Protein AF-A0A0F8WXW0-F1 (afdb_monomer_lite)

Sequence (341 aa):
DRVPFSPRMDFWYAARRSAGDMPLEFAGLSLREIEQKLDLATPGRGGRIFRTVVDGITTTERTEGERRILEQHTPAGVLTTVTRQTTDQRTFGMAELVKKYPLTPQGISAEEIAKKWGIERPEADEFALGSYEKAKRARDEGRFDREILPVDVQLEGLPATIKTDEGIRDTSLEKLASLQPSFRPDGVHHAGNSSQITDGAAAVLLMAKEKAEELGVKARARIIGQAVVGSDPVLMLTGPITATPKVLAKAGLKLSDIDLIEINEAFASVPLAWKREVKPDMSKVNVNGGAIALGHPLGATGARLMTTLLHELERTGGRYGMQLMCCGGGLGTATIIERLD

pLDDT: mean 76.87, std 23.92, range [22.86, 98.88]

Radius of gyration: 20.52 Å; chains: 1; bounding box: 49×48×49 Å

Organism: NCBI:txid412755

Foldseek 3Di:
DDDCLPCDLVCVVVVCVVVVNPPPVCPPHDSVSVCVVLLLDDPADDEDEDDPPDPDWDWDWDDDPQWIWIWTQDPQGIDIDIDRNPDPPVPDDVVVVVVVDVQDNPLQLLQVLCVVQVPAQLNLLVLLVQLLVLQVVCVVVCLCVVFFDWDWDQDPNHIDIDGGQPLRDDDDSVRSVPFQADPDRRGSDDLSSAFDRDYDAFDDDDGDPVSCVVVVHDDFKDWQFKDKDFADLSNQLQQQLVRVVRRCVSSVHDLVLAQAEEEARRGSSSVVSSCVRRVHDCCRYSSNHHRSRRGPPPSHRVRVSVSSQSSVCVVVVRFKYKYKGGHHRGMIMIIIMGTDD

InterPro domains:
  IPR002155 Thiolase [TIGR01930] (86-338)
  IPR002155 Thiolase [cd00751] (101-339)
  IPR016039 Thiolase-like [G3DSA:3.40.47.10] (102-334)
  IPR016039 Thiolase-like [G3DSA:3.40.47.10] (143-223)
  IPR016039 Thiolase-like [SSF53901] (101-217)
  IPR016039 Thiolase-like [SSF53901] (219-339)
  IPR020613 Thiolase, conserved site [PS00737] (286-302)
  IPR020616 Thiolase, N-terminal [PF00108] (97-209)
  IPR020617 Thiolase, C-terminal [PF02803] (218-339)

Structure (mmCIF, N/CA/C/O backbone):
data_AF-A0A0F8WXW0-F1
#
_entry.id   AF-A0A0F8WXW0-F1
#
loop_
_atom_site.group_PDB
_atom_site.id
_atom_site.type_symbol
_atom_site.label_atom_id
_atom_site.label_alt_id
_atom_site.label_comp_id
_atom_site.label_asym_id
_atom_site.label_entity_id
_atom_site.label_seq_id
_atom_site.pdbx_PDB_ins_code
_atom_site.Cartn_x
_atom_site.Cartn_y
_atom_site.Cartn_z
_atom_site.occupancy
_atom_site.B_iso_or_equiv
_atom_site.auth_seq_id
_atom_site.auth_comp_id
_atom_site.auth_asym_id
_atom_site.auth_atom_id
_atom_site.pdbx_PDB_model_num
ATOM 1 N N . ASP A 1 1 ? -2.161 12.251 17.415 1.00 22.86 1 ASP A N 1
ATOM 2 C CA . ASP A 1 1 ? -0.948 13.069 17.641 1.00 22.86 1 ASP A CA 1
ATOM 3 C C . ASP A 1 1 ? 0.245 12.911 16.711 1.00 22.86 1 ASP A C 1
ATOM 5 O O . ASP A 1 1 ? 1.153 13.704 16.890 1.00 22.86 1 ASP A O 1
ATOM 9 N N . ARG A 1 2 ? 0.300 12.047 15.681 1.00 27.31 2 ARG A N 1
ATOM 10 C CA . ARG A 1 2 ? 1.316 12.198 14.606 1.00 27.31 2 ARG A CA 1
ATOM 11 C C . ARG A 1 2 ? 0.838 11.608 13.283 1.00 27.31 2 ARG A C 1
ATOM 13 O O . ARG A 1 2 ? 1.117 10.458 13.016 1.00 27.31 2 ARG A O 1
ATOM 20 N N . VAL A 1 3 ? 0.161 12.357 12.421 1.00 26.19 3 VAL A N 1
ATOM 21 C CA . VAL A 1 3 ? -0.205 11.848 11.083 1.00 26.19 3 VAL A CA 1
ATOM 22 C C . VAL A 1 3 ? 0.906 12.205 10.089 1.00 26.19 3 VAL A C 1
ATOM 24 O O . VAL A 1 3 ? 1.033 13.384 9.767 1.00 26.19 3 VAL A O 1
ATOM 27 N N . PRO A 1 4 ? 1.726 11.268 9.568 1.00 31.64 4 PRO A N 1
ATOM 28 C CA . PRO A 1 4 ? 2.506 11.529 8.375 1.00 31.64 4 PRO A CA 1
ATOM 29 C C . PRO A 1 4 ? 1.678 11.051 7.186 1.00 31.64 4 PRO A C 1
ATOM 31 O O . PRO A 1 4 ? 1.781 9.908 6.749 1.00 31.64 4 PRO A O 1
ATOM 34 N N . PHE A 1 5 ? 0.835 11.940 6.682 1.00 32.03 5 PHE A N 1
ATOM 35 C CA . PHE A 1 5 ? 0.306 11.805 5.339 1.00 32.03 5 PHE A CA 1
ATOM 36 C C . PHE A 1 5 ? 1.359 12.418 4.414 1.00 32.03 5 PHE A C 1
ATOM 38 O O . PHE A 1 5 ? 1.570 13.621 4.482 1.00 32.03 5 PHE A O 1
ATOM 45 N N . SER A 1 6 ? 2.140 11.567 3.738 1.00 38.41 6 SER A N 1
ATOM 46 C CA . SER A 1 6 ? 3.284 11.886 2.856 1.00 38.41 6 SER A CA 1
ATOM 47 C C . SER A 1 6 ? 3.709 13.371 2.779 1.00 38.41 6 SER A C 1
ATOM 49 O O . SER A 1 6 ? 3.233 14.060 1.882 1.00 38.41 6 SER A O 1
ATOM 51 N N . PRO A 1 7 ? 4.611 13.880 3.654 1.00 42.66 7 PRO A N 1
ATOM 52 C CA . PRO A 1 7 ? 4.854 15.323 3.651 1.00 42.66 7 PRO A CA 1
ATOM 53 C C . PRO A 1 7 ? 6.327 15.761 3.587 1.00 42.66 7 PRO A C 1
ATOM 55 O O . PRO A 1 7 ? 6.629 16.909 3.889 1.00 42.66 7 PRO A O 1
ATOM 58 N N . ARG A 1 8 ? 7.304 14.901 3.266 1.00 45.50 8 ARG A N 1
ATOM 59 C CA . ARG A 1 8 ? 8.718 15.303 3.456 1.00 45.50 8 ARG A CA 1
ATOM 60 C C . ARG A 1 8 ? 9.217 16.347 2.452 1.00 45.50 8 ARG A C 1
ATOM 62 O O . ARG A 1 8 ? 9.908 17.271 2.876 1.00 45.50 8 ARG A O 1
ATOM 69 N N . MET A 1 9 ? 8.854 16.233 1.175 1.00 46.03 9 MET A N 1
ATOM 70 C CA . MET A 1 9 ? 9.209 17.241 0.169 1.00 46.03 9 MET A CA 1
ATOM 71 C C . MET A 1 9 ? 8.397 18.526 0.349 1.00 46.03 9 MET A C 1
ATOM 73 O O . MET A 1 9 ? 8.978 19.607 0.317 1.00 46.03 9 MET A O 1
ATOM 77 N N . ASP A 1 10 ? 7.106 18.411 0.672 1.00 43.72 10 ASP A N 1
ATOM 78 C CA . ASP A 1 10 ? 6.256 19.550 1.035 1.00 43.72 10 ASP A CA 1
ATOM 79 C C . ASP A 1 10 ? 6.795 20.323 2.239 1.00 43.72 10 ASP A C 1
ATOM 81 O O . ASP A 1 10 ? 6.891 21.547 2.188 1.00 43.72 10 ASP A O 1
ATOM 85 N N . PHE A 1 11 ? 7.212 19.636 3.309 1.00 42.94 11 PHE A N 1
ATOM 86 C CA . PHE A 1 11 ? 7.787 20.297 4.482 1.00 42.94 11 PHE A CA 1
ATOM 87 C C . PHE A 1 11 ? 9.139 20.939 4.184 1.00 42.94 11 PHE A C 1
ATOM 89 O O . PHE A 1 11 ? 9.386 22.047 4.656 1.00 42.94 11 PHE A O 1
ATOM 96 N N . TRP A 1 12 ? 10.008 20.289 3.403 1.00 56.91 12 TRP A N 1
ATOM 97 C CA . TRP A 1 12 ? 11.277 20.890 2.987 1.00 56.91 12 TRP A CA 1
ATOM 98 C C . TRP A 1 12 ? 11.046 22.133 2.115 1.00 56.91 12 TRP A C 1
ATOM 100 O O . TRP A 1 12 ? 11.620 23.187 2.388 1.00 56.91 12 TRP A O 1
ATOM 110 N N . TYR A 1 13 ? 10.161 22.039 1.121 1.00 47.75 13 TYR A N 1
ATOM 111 C CA . TYR A 1 13 ? 9.833 23.136 0.214 1.00 47.75 13 TYR A CA 1
ATOM 112 C C . TYR A 1 13 ? 9.176 24.310 0.947 1.00 47.75 13 TYR A C 1
ATOM 114 O O . TYR A 1 13 ? 9.619 25.452 0.815 1.00 47.75 13 TYR A O 1
ATOM 122 N N . ALA A 1 14 ? 8.162 24.035 1.772 1.00 46.00 14 ALA A N 1
ATOM 123 C CA . ALA A 1 14 ? 7.472 25.051 2.559 1.00 46.00 14 ALA A CA 1
ATOM 124 C C . ALA A 1 14 ? 8.418 25.736 3.557 1.00 46.00 14 ALA A C 1
ATOM 126 O O . ALA A 1 14 ? 8.384 26.960 3.682 1.00 46.00 14 ALA A O 1
ATOM 127 N N . ALA A 1 15 ? 9.301 24.977 4.218 1.00 45.84 15 ALA A N 1
ATOM 128 C CA . ALA A 1 15 ? 10.274 25.533 5.154 1.00 45.84 15 ALA A CA 1
ATOM 129 C C . ALA A 1 15 ? 11.258 26.490 4.463 1.00 45.84 15 ALA A C 1
ATOM 131 O O . ALA A 1 15 ? 11.463 27.600 4.947 1.00 45.84 15 ALA A O 1
ATOM 132 N N . ARG A 1 16 ? 11.824 26.101 3.314 1.00 53.84 16 ARG A N 1
ATOM 133 C CA . ARG A 1 16 ? 12.817 26.919 2.596 1.00 53.84 16 ARG A CA 1
ATOM 134 C C . ARG A 1 16 ? 12.215 28.151 1.929 1.00 53.84 16 ARG A C 1
ATOM 136 O O . ARG A 1 16 ? 12.782 29.240 1.976 1.00 53.84 16 ARG A O 1
ATOM 143 N N . ARG A 1 17 ? 11.018 28.013 1.353 1.00 55.56 17 ARG A N 1
ATOM 144 C CA . ARG A 1 17 ? 10.288 29.153 0.788 1.00 55.56 17 ARG A CA 1
ATOM 145 C C . ARG A 1 17 ? 9.906 30.163 1.872 1.00 55.56 17 ARG A C 1
ATOM 147 O O . ARG A 1 17 ? 10.037 31.360 1.645 1.00 55.56 17 ARG A O 1
ATOM 154 N N . SER A 1 18 ? 9.481 29.690 3.046 1.00 49.59 18 SER A N 1
ATOM 155 C CA . SER A 1 18 ? 9.162 30.557 4.187 1.00 49.59 18 SER A CA 1
ATOM 156 C C . SER A 1 18 ? 10.396 31.239 4.783 1.00 49.59 18 SER A C 1
ATOM 158 O O . SER A 1 18 ? 10.272 32.345 5.298 1.00 49.59 18 SER A O 1
ATOM 160 N N . ALA A 1 19 ? 11.563 30.594 4.739 1.00 52.22 19 ALA A N 1
ATOM 161 C CA . ALA A 1 19 ? 12.817 31.150 5.243 1.00 52.22 19 ALA A CA 1
ATOM 162 C C . ALA A 1 19 ? 13.543 32.052 4.224 1.00 52.22 19 ALA A C 1
ATOM 164 O O . ALA A 1 19 ? 14.526 32.698 4.579 1.00 52.22 19 ALA A O 1
ATOM 165 N N . GLY A 1 20 ? 13.070 32.114 2.973 1.00 62.47 20 GLY A N 1
ATOM 166 C CA . GLY A 1 20 ? 13.700 32.898 1.907 1.00 62.47 20 GLY A CA 1
ATOM 167 C C . GLY A 1 20 ? 15.067 32.363 1.467 1.00 62.47 20 GLY A C 1
ATOM 168 O O . GLY A 1 20 ? 15.812 33.075 0.802 1.00 62.47 20 GLY A O 1
ATOM 169 N N . ASP A 1 21 ? 15.404 31.122 1.824 1.00 62.12 21 ASP A N 1
ATOM 170 C CA . ASP A 1 21 ? 16.728 30.514 1.649 1.00 62.12 21 ASP A CA 1
ATOM 171 C C . ASP A 1 21 ? 16.706 29.343 0.652 1.00 62.12 21 ASP A C 1
ATOM 173 O O . ASP A 1 21 ? 17.473 28.379 0.757 1.00 62.12 21 ASP A O 1
ATOM 177 N N . MET A 1 22 ? 15.806 29.414 -0.332 1.00 63.97 22 MET A N 1
ATOM 178 C CA . MET A 1 22 ? 15.721 28.411 -1.388 1.00 63.97 22 MET A CA 1
ATOM 179 C C . MET A 1 22 ? 17.062 28.330 -2.142 1.00 63.97 22 MET A C 1
ATOM 181 O O . MET A 1 22 ? 17.543 29.372 -2.596 1.00 63.97 22 MET A O 1
ATOM 185 N N . PRO A 1 23 ? 17.675 27.137 -2.316 1.00 65.25 23 PRO A N 1
ATOM 186 C CA . PRO A 1 23 ? 18.877 27.003 -3.128 1.00 65.25 23 PRO A CA 1
ATOM 187 C C . PRO A 1 23 ? 18.659 27.621 -4.507 1.00 65.25 23 PRO A C 1
ATOM 189 O O . PRO A 1 23 ? 17.598 27.437 -5.101 1.00 65.25 23 PRO A O 1
ATOM 192 N N . LEU A 1 24 ? 19.664 28.334 -5.015 1.00 67.81 24 LEU A N 1
ATOM 193 C CA . LEU A 1 24 ? 19.597 29.072 -6.284 1.00 67.81 24 LEU A CA 1
ATOM 194 C C . LEU A 1 24 ? 19.093 28.213 -7.451 1.00 67.81 24 LEU A C 1
ATOM 196 O O . LEU A 1 24 ? 18.321 28.681 -8.278 1.00 67.81 24 LEU A O 1
ATOM 200 N N . GLU A 1 25 ? 19.472 26.937 -7.479 1.00 56.56 25 GLU A N 1
ATOM 201 C CA . GLU A 1 25 ? 19.034 25.968 -8.487 1.00 56.56 25 GLU A CA 1
ATOM 202 C C . GLU A 1 25 ? 17.530 25.628 -8.437 1.00 56.56 25 GLU A C 1
ATOM 204 O O . GLU A 1 25 ? 16.993 25.117 -9.421 1.00 56.56 25 GLU A O 1
ATOM 209 N N . PHE A 1 26 ? 16.845 25.933 -7.333 1.00 61.12 26 PHE A N 1
ATOM 210 C CA . PHE A 1 26 ? 15.409 25.723 -7.114 1.00 61.12 26 PHE A CA 1
ATOM 211 C C . PHE A 1 26 ? 14.634 27.025 -6.869 1.00 61.12 26 PHE A C 1
ATOM 213 O O . PHE A 1 26 ? 13.419 26.996 -6.662 1.00 61.12 26 PHE A O 1
ATOM 220 N N . ALA A 1 27 ? 15.312 28.173 -6.875 1.00 67.62 27 ALA A N 1
ATOM 221 C CA . ALA A 1 27 ? 14.689 29.468 -6.657 1.00 67.62 27 ALA A CA 1
ATOM 222 C C . ALA A 1 27 ? 13.664 29.765 -7.766 1.00 67.62 27 ALA A C 1
ATOM 224 O O . ALA A 1 27 ? 13.957 29.641 -8.952 1.00 67.62 27 ALA A O 1
ATOM 225 N N . GLY A 1 28 ? 12.443 30.136 -7.372 1.00 62.50 28 GLY A N 1
ATOM 226 C CA . GLY A 1 28 ? 11.338 30.405 -8.300 1.00 62.50 28 GLY A CA 1
ATOM 227 C C . GLY A 1 28 ? 10.602 29.164 -8.818 1.00 62.50 28 GLY A C 1
ATOM 228 O O . GLY A 1 28 ? 9.558 29.322 -9.442 1.00 62.50 28 GLY A O 1
ATOM 229 N N . LEU A 1 29 ? 11.083 27.953 -8.516 1.00 56.62 29 LEU A N 1
ATOM 230 C CA . LEU A 1 29 ? 10.407 26.710 -8.881 1.00 56.62 29 LEU A CA 1
ATOM 231 C C . LEU A 1 29 ? 9.326 26.347 -7.846 1.00 56.62 29 LEU A C 1
ATOM 233 O O . LEU A 1 29 ? 9.484 26.518 -6.632 1.00 56.62 29 LEU A O 1
ATOM 237 N N . SER A 1 30 ? 8.201 25.828 -8.318 1.00 57.06 30 SER A N 1
ATOM 238 C CA . SER A 1 30 ? 7.222 25.096 -7.517 1.00 57.06 30 SER A CA 1
ATOM 239 C C . SER A 1 30 ? 7.822 23.781 -7.016 1.00 57.06 30 SER A C 1
ATOM 241 O O . SER A 1 30 ? 8.739 23.238 -7.631 1.00 57.06 30 SER A O 1
ATOM 243 N N . LEU A 1 31 ? 7.280 23.222 -5.927 1.00 48.81 31 LEU A N 1
ATOM 244 C CA . LEU A 1 31 ? 7.720 21.912 -5.433 1.00 48.81 31 LEU A CA 1
ATOM 245 C C . LEU A 1 31 ? 7.718 20.856 -6.545 1.00 48.81 31 LEU A C 1
ATOM 247 O O . LEU A 1 31 ? 8.639 20.061 -6.668 1.00 48.81 31 LEU A O 1
ATOM 251 N N . ARG A 1 32 ? 6.705 20.916 -7.401 1.00 49.91 32 ARG A N 1
ATOM 252 C CA . ARG A 1 32 ? 6.542 20.012 -8.527 1.00 49.91 32 ARG A CA 1
ATOM 253 C C . ARG A 1 32 ? 7.627 20.172 -9.590 1.00 49.91 32 ARG A C 1
ATOM 255 O O . ARG A 1 32 ? 8.105 19.181 -10.125 1.00 49.91 32 ARG A O 1
ATOM 262 N N . GLU A 1 33 ? 8.016 21.403 -9.900 1.00 49.12 33 GLU A N 1
ATOM 263 C CA . GLU A 1 33 ? 9.137 21.663 -10.809 1.00 49.12 33 GLU A CA 1
ATOM 264 C C . GLU A 1 33 ? 10.458 21.176 -10.206 1.00 49.12 33 GLU A C 1
ATOM 266 O O . GLU A 1 33 ? 11.319 20.702 -10.939 1.00 49.12 33 GLU A O 1
ATOM 271 N N . ILE A 1 34 ? 10.601 21.213 -8.877 1.00 55.53 34 ILE A N 1
ATOM 272 C CA . ILE A 1 34 ? 11.755 20.639 -8.175 1.00 55.53 34 ILE A CA 1
ATOM 273 C C . ILE A 1 34 ? 11.739 19.107 -8.264 1.00 55.53 34 ILE A C 1
ATOM 275 O O . ILE A 1 34 ? 12.753 18.512 -8.612 1.00 55.53 34 ILE A O 1
ATOM 279 N N . GLU A 1 35 ? 10.602 18.459 -8.012 1.00 50.34 35 GLU A N 1
ATOM 280 C CA . GLU A 1 35 ? 10.458 16.999 -8.117 1.00 50.34 35 GLU A CA 1
ATOM 281 C C . GLU A 1 35 ? 10.695 16.488 -9.547 1.00 50.34 35 GLU A C 1
ATOM 283 O O . GLU A 1 35 ? 11.335 15.453 -9.727 1.00 50.34 35 GLU A O 1
ATOM 288 N N . GLN A 1 36 ? 10.233 17.229 -10.561 1.00 52.28 36 GLN A N 1
ATOM 289 C CA . GLN A 1 36 ? 10.494 16.939 -11.975 1.00 52.28 36 GLN A CA 1
ATOM 290 C C . GLN A 1 36 ? 11.963 17.162 -12.343 1.00 52.28 36 GLN A C 1
ATOM 292 O O . GLN A 1 36 ? 12.559 16.341 -13.030 1.00 52.28 36 GLN A O 1
ATOM 297 N N . LYS A 1 37 ? 12.568 18.254 -11.863 1.00 56.06 37 LYS A N 1
ATOM 298 C CA . LYS A 1 37 ? 13.982 18.570 -12.106 1.00 56.06 37 LYS A CA 1
ATOM 299 C C . LYS A 1 37 ? 14.933 17.556 -11.466 1.00 56.06 37 LYS A C 1
ATOM 301 O O . LYS A 1 37 ? 16.034 17.363 -11.968 1.00 56.06 37 LYS A O 1
ATOM 306 N N . LEU A 1 38 ? 14.515 16.931 -10.368 1.00 51.72 38 LEU A N 1
ATOM 307 C CA . LEU A 1 38 ? 15.274 15.902 -9.657 1.00 51.72 38 LEU A CA 1
ATOM 308 C C . LEU A 1 38 ? 14.972 14.473 -10.135 1.00 51.72 38 LEU A C 1
ATOM 310 O O . LEU A 1 38 ? 15.506 13.535 -9.550 1.00 51.72 38 LEU A O 1
ATOM 314 N N . ASP A 1 39 ? 14.114 14.303 -11.147 1.00 46.94 39 ASP A N 1
ATOM 315 C CA . ASP A 1 39 ? 13.646 12.998 -11.644 1.00 46.94 39 ASP A CA 1
ATOM 316 C C . ASP A 1 39 ? 13.076 12.088 -10.529 1.00 46.94 39 ASP A C 1
ATOM 318 O O . ASP A 1 39 ? 13.126 10.858 -10.568 1.00 46.94 39 ASP A O 1
ATOM 322 N N . LEU A 1 40 ? 12.542 12.722 -9.478 1.00 44.38 40 LEU A N 1
ATOM 323 C CA . LEU A 1 40 ? 11.900 12.063 -8.337 1.00 44.38 40 LEU A CA 1
ATOM 324 C C . LEU A 1 40 ? 10.402 11.852 -8.583 1.00 44.38 40 LEU A C 1
ATOM 326 O O . LEU A 1 40 ? 9.786 10.984 -7.954 1.00 44.38 40 LEU A O 1
ATOM 330 N N . ALA A 1 41 ? 9.825 12.642 -9.492 1.00 38.22 41 ALA A N 1
ATOM 331 C CA . ALA A 1 41 ? 8.440 12.532 -9.917 1.00 38.22 41 ALA A CA 1
ATOM 332 C C . ALA A 1 41 ? 8.316 11.563 -11.099 1.00 38.22 41 ALA A C 1
ATOM 334 O O . ALA A 1 41 ? 8.903 11.785 -12.156 1.00 38.22 41 ALA A O 1
ATOM 335 N N . THR A 1 42 ? 7.470 10.542 -10.972 1.00 32.59 42 THR A N 1
ATOM 336 C CA . THR A 1 42 ? 6.931 9.840 -12.143 1.00 32.59 42 THR A CA 1
ATOM 337 C C . THR A 1 42 ? 6.176 10.861 -13.016 1.00 32.59 42 THR A C 1
ATOM 339 O O . THR A 1 42 ? 5.471 11.709 -12.456 1.00 32.59 42 THR A O 1
ATOM 342 N N . PRO A 1 43 ? 6.276 10.841 -14.360 1.00 27.20 43 PRO A N 1
ATOM 343 C CA . PRO A 1 43 ? 5.540 11.780 -15.210 1.00 27.20 43 PRO A CA 1
ATOM 344 C C . PRO A 1 43 ? 4.014 11.576 -15.091 1.00 27.20 43 PRO A C 1
ATOM 346 O O . PRO A 1 43 ? 3.431 10.762 -15.792 1.00 27.20 43 PRO A O 1
ATOM 349 N N . GLY A 1 44 ? 3.351 12.305 -14.187 1.00 28.41 44 GLY A N 1
ATOM 350 C CA . GLY A 1 44 ? 1.898 12.237 -13.974 1.00 28.41 44 GLY A CA 1
ATOM 351 C C . GLY A 1 44 ? 1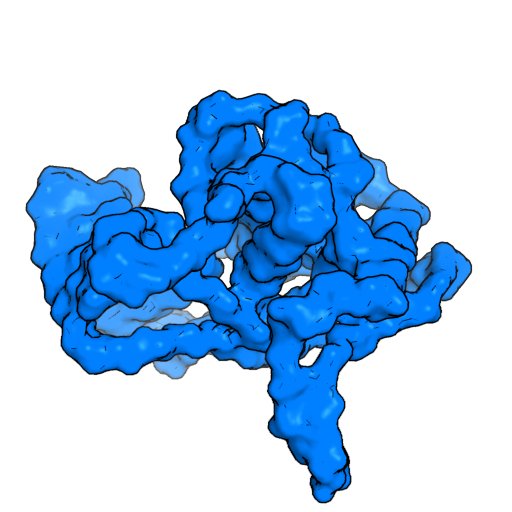.450 13.108 -12.796 1.00 28.41 44 GLY A C 1
ATOM 352 O O . GLY A 1 44 ? 2.058 13.081 -11.733 1.00 28.41 44 GLY A O 1
ATOM 353 N N . ARG A 1 45 ? 0.445 13.964 -13.006 1.00 37.56 45 ARG A N 1
ATOM 354 C CA . ARG A 1 45 ? -0.024 15.013 -12.076 1.00 37.56 45 ARG A CA 1
ATOM 355 C C . ARG A 1 45 ? -0.999 14.460 -11.022 1.00 37.56 45 ARG A C 1
ATOM 357 O O . ARG A 1 45 ? -1.612 13.439 -11.250 1.00 37.56 45 ARG A O 1
ATOM 364 N N . GLY A 1 46 ? -1.252 15.234 -9.955 1.00 31.38 46 GLY A N 1
ATOM 365 C CA . GLY A 1 46 ? -2.648 15.613 -9.670 1.00 31.38 46 GLY A CA 1
ATOM 366 C C . GLY A 1 46 ? -3.303 15.262 -8.331 1.00 31.38 46 GLY A C 1
ATOM 367 O O . GLY A 1 46 ? -4.408 15.744 -8.103 1.00 31.38 46 GLY A O 1
ATOM 368 N N . GLY A 1 47 ? -2.682 14.510 -7.419 1.00 29.08 47 GLY A N 1
ATOM 369 C CA . GLY A 1 47 ? -3.330 14.188 -6.136 1.00 29.08 47 GLY A CA 1
ATOM 370 C C . GLY A 1 47 ? -3.550 15.429 -5.257 1.00 29.08 47 GLY A C 1
ATOM 371 O O . GLY A 1 47 ? -2.588 15.982 -4.727 1.00 29.08 47 GLY A O 1
ATOM 372 N N . ARG A 1 48 ? -4.800 15.877 -5.076 1.00 27.41 48 ARG A N 1
ATOM 373 C CA . ARG A 1 48 ? -5.161 16.897 -4.076 1.00 27.41 48 ARG A CA 1
ATOM 374 C C . ARG A 1 48 ? -5.612 16.213 -2.790 1.00 27.41 48 ARG A C 1
ATOM 376 O O . ARG A 1 48 ? -6.540 15.412 -2.803 1.00 27.41 48 ARG A O 1
ATOM 383 N N . ILE A 1 49 ? -4.997 16.586 -1.673 1.00 29.86 49 ILE A N 1
ATOM 384 C CA . ILE A 1 49 ? -5.545 16.316 -0.343 1.00 29.86 49 ILE A CA 1
ATOM 385 C C . ILE A 1 49 ? -6.484 17.473 -0.023 1.00 29.86 49 ILE A C 1
ATOM 387 O O . ILE A 1 49 ? -6.046 18.619 0.092 1.00 29.86 49 ILE A O 1
ATOM 391 N N . PHE A 1 50 ? -7.774 17.191 0.126 1.00 27.94 50 PHE A N 1
ATOM 392 C CA . PHE A 1 50 ? -8.701 18.170 0.676 1.00 27.94 50 PHE A CA 1
ATOM 393 C C . PHE A 1 50 ? -8.445 18.273 2.179 1.00 27.94 50 PHE A C 1
ATOM 395 O O . PHE A 1 50 ? -8.827 17.404 2.959 1.00 27.94 50 PHE A O 1
ATOM 402 N N . ARG A 1 51 ? -7.751 19.338 2.589 1.00 28.70 51 ARG A N 1
ATOM 403 C CA . ARG A 1 51 ? -7.727 19.777 3.982 1.00 28.70 51 ARG A CA 1
ATOM 404 C C . ARG A 1 51 ? -8.991 20.597 4.198 1.00 28.70 51 ARG A C 1
ATOM 406 O O . ARG A 1 51 ? -9.130 21.656 3.593 1.00 28.70 51 ARG A O 1
ATOM 413 N N . THR A 1 52 ? -9.899 20.133 5.050 1.00 27.77 52 THR A N 1
ATOM 414 C CA . THR A 1 52 ? -10.959 21.008 5.555 1.00 27.77 52 THR A CA 1
ATOM 415 C C . THR A 1 52 ? -10.279 22.136 6.325 1.00 27.77 52 THR A C 1
ATOM 417 O O . THR A 1 52 ? -9.691 21.913 7.385 1.00 27.77 52 THR A O 1
ATOM 420 N N . VAL A 1 53 ? -10.302 23.344 5.761 1.00 26.02 53 VAL A N 1
ATOM 421 C CA . VAL A 1 53 ? -10.102 24.569 6.531 1.00 26.02 53 VAL A CA 1
ATOM 422 C C . VAL A 1 53 ? -11.363 24.708 7.368 1.00 26.02 53 VAL A C 1
ATOM 424 O O . VAL A 1 53 ? -12.413 25.087 6.862 1.00 26.02 53 VAL A O 1
ATOM 427 N N . VAL A 1 54 ? -11.284 24.297 8.628 1.00 29.64 54 VAL A N 1
ATOM 428 C CA . VAL A 1 54 ? -12.242 24.758 9.627 1.00 29.64 54 VAL A CA 1
ATOM 429 C C . VAL A 1 54 ? -11.706 26.115 10.070 1.00 29.64 54 VAL A C 1
ATOM 431 O O . VAL A 1 54 ? -10.566 26.180 10.535 1.00 29.64 54 VAL A O 1
ATOM 434 N N . ASP A 1 55 ? -12.466 27.190 9.863 1.00 29.28 55 ASP A N 1
ATOM 435 C CA . ASP A 1 55 ? -12.126 28.508 10.405 1.00 29.28 55 ASP A CA 1
ATOM 436 C C . ASP A 1 55 ? -11.766 28.392 11.899 1.00 29.28 55 ASP A C 1
ATOM 438 O O . ASP A 1 55 ? -12.392 27.636 12.645 1.00 29.28 55 ASP A O 1
ATOM 442 N N . GLY A 1 56 ? -10.726 29.114 12.335 1.00 38.88 56 GLY A N 1
ATOM 443 C CA . GLY A 1 56 ? -10.250 29.085 13.726 1.00 38.88 56 GLY A CA 1
ATOM 444 C C . GLY A 1 56 ? -8.995 28.244 13.993 1.00 38.88 56 GLY A C 1
ATOM 445 O O . GLY A 1 56 ? -8.825 27.758 15.110 1.00 38.88 56 GLY A O 1
ATOM 446 N N . ILE A 1 57 ? -8.106 28.064 13.005 1.00 39.81 57 ILE A N 1
ATOM 447 C CA . ILE A 1 57 ? -6.786 27.458 13.246 1.00 39.81 57 ILE A CA 1
ATOM 448 C C . ILE A 1 57 ? -5.820 28.502 13.819 1.00 39.81 57 ILE A C 1
ATOM 450 O O . ILE A 1 57 ? -5.408 29.419 13.109 1.00 39.81 57 ILE A O 1
ATOM 454 N N . THR A 1 58 ? -5.384 28.315 15.065 1.00 37.31 58 THR A N 1
ATOM 455 C CA . THR A 1 58 ? -4.328 29.132 15.686 1.00 37.31 58 THR A CA 1
ATOM 456 C C . THR A 1 58 ? -3.050 28.310 15.774 1.00 37.31 58 THR A C 1
ATOM 458 O O . THR A 1 58 ? -3.044 27.229 16.354 1.00 37.31 58 THR A O 1
ATOM 461 N N . THR A 1 59 ? -1.949 28.792 15.196 1.00 36.38 59 THR A N 1
ATOM 462 C CA . THR A 1 59 ? -0.652 28.102 15.296 1.00 36.38 59 THR A CA 1
ATOM 463 C C . THR A 1 59 ? 0.202 28.754 16.373 1.00 36.38 59 THR A C 1
ATOM 465 O O . THR A 1 59 ? 0.466 29.951 16.305 1.00 36.38 59 THR A O 1
ATOM 468 N N . THR A 1 60 ? 0.658 27.970 17.346 1.00 38.72 60 THR A N 1
ATOM 469 C CA . THR A 1 60 ? 1.611 28.397 18.375 1.00 38.72 60 THR A CA 1
ATOM 470 C C . THR A 1 60 ? 2.903 27.607 18.245 1.00 38.72 60 THR A C 1
ATOM 472 O O . THR A 1 60 ? 2.889 26.381 18.146 1.00 38.72 60 THR A O 1
ATOM 475 N N . GLU A 1 61 ? 4.033 28.304 18.262 1.00 41.59 61 GLU A N 1
ATOM 476 C CA . GLU A 1 61 ? 5.360 27.701 18.207 1.00 41.59 61 GLU A CA 1
ATOM 477 C C . GLU A 1 61 ? 6.085 27.938 19.533 1.00 41.59 61 GLU A C 1
ATOM 479 O O . GLU A 1 61 ? 6.139 29.069 20.015 1.00 41.59 61 GLU A O 1
ATOM 484 N N . ARG A 1 62 ? 6.657 26.881 20.120 1.00 48.22 62 ARG A N 1
ATOM 485 C CA . ARG A 1 62 ? 7.548 26.995 21.280 1.00 48.22 62 ARG A CA 1
ATOM 486 C C . ARG A 1 62 ? 8.750 26.063 21.173 1.00 48.22 62 ARG A C 1
ATOM 488 O O . ARG A 1 62 ? 8.703 25.032 20.502 1.00 48.22 62 ARG A O 1
ATOM 495 N N . THR A 1 63 ? 9.818 26.416 21.877 1.00 46.88 63 THR A N 1
ATOM 496 C CA . THR A 1 63 ? 11.060 25.638 21.932 1.00 46.88 63 THR A CA 1
ATOM 497 C C . THR A 1 63 ? 11.284 25.137 23.355 1.00 46.88 63 THR A C 1
ATOM 499 O O . THR A 1 63 ? 11.302 25.929 24.292 1.00 46.88 63 THR A O 1
ATOM 502 N N . GLU A 1 64 ? 11.476 23.828 23.515 1.00 45.19 64 GLU A N 1
ATOM 503 C CA . GLU A 1 64 ? 11.786 23.166 24.787 1.00 45.19 64 GLU A CA 1
ATOM 504 C C . GLU A 1 64 ? 13.085 22.356 24.633 1.00 45.19 64 GLU A C 1
ATOM 506 O O . GLU A 1 64 ? 13.094 21.233 24.120 1.00 45.19 64 GLU A O 1
ATOM 511 N N . GLY A 1 65 ? 14.216 22.938 25.043 1.00 64.88 65 GLY A N 1
ATOM 512 C CA . GLY A 1 65 ? 15.541 22.342 24.826 1.00 64.88 65 GLY A CA 1
ATOM 513 C C . GLY A 1 65 ? 15.858 22.168 23.333 1.00 64.88 65 GLY A C 1
ATOM 514 O O . GLY A 1 65 ? 15.668 23.090 22.549 1.00 64.88 65 GLY A O 1
ATOM 515 N N . GLU A 1 66 ? 16.294 20.972 22.918 1.00 42.91 66 GLU A N 1
ATOM 516 C CA . GLU A 1 66 ? 16.514 20.610 21.501 1.00 42.91 66 GLU A CA 1
ATOM 517 C C . GLU A 1 66 ? 15.207 20.329 20.732 1.00 42.91 66 GLU A C 1
ATOM 519 O O . GLU A 1 66 ? 15.236 19.711 19.669 1.00 42.91 66 GLU A O 1
ATOM 524 N N . ARG A 1 67 ? 14.025 20.637 21.273 1.00 40.03 67 ARG A N 1
ATOM 525 C CA . ARG A 1 67 ? 12.743 20.299 20.640 1.00 40.03 67 ARG A CA 1
ATOM 526 C C . ARG A 1 67 ? 12.038 21.570 2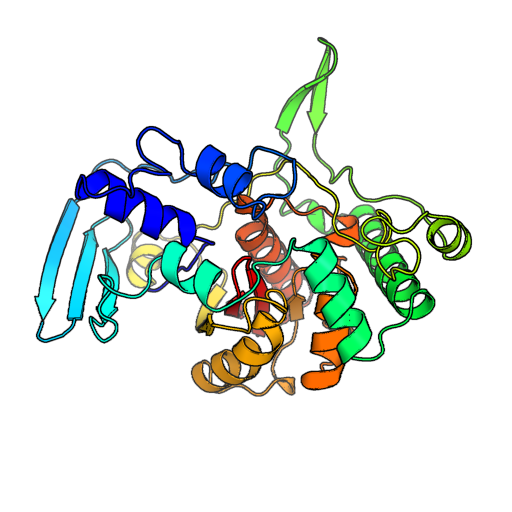0.203 1.00 40.03 67 ARG A C 1
ATOM 528 O O . ARG A 1 67 ? 11.730 22.421 21.029 1.00 40.03 67 ARG A O 1
ATOM 535 N N . ARG A 1 68 ? 11.725 21.665 18.913 1.00 43.94 68 ARG A N 1
ATOM 536 C CA . ARG A 1 68 ? 10.806 22.670 18.378 1.00 43.94 68 ARG A CA 1
ATOM 537 C C . ARG A 1 68 ? 9.417 22.052 18.299 1.00 43.94 68 ARG A C 1
ATOM 539 O O . ARG A 1 68 ? 9.227 21.018 17.651 1.00 43.94 68 ARG A O 1
ATOM 546 N N . ILE A 1 69 ? 8.475 22.666 18.999 1.00 43.03 69 ILE A N 1
ATOM 547 C CA . ILE A 1 69 ? 7.101 22.210 19.173 1.00 43.03 69 ILE A CA 1
ATOM 548 C C . ILE A 1 69 ? 6.197 23.194 18.435 1.00 43.03 69 ILE A C 1
ATOM 550 O O . ILE A 1 69 ? 6.130 24.369 18.787 1.00 43.03 69 ILE A O 1
ATOM 554 N N . LEU A 1 70 ? 5.517 22.713 17.400 1.00 40.62 70 LEU A N 1
ATOM 555 C CA . LEU A 1 70 ? 4.535 23.477 16.641 1.00 40.62 70 LEU A CA 1
ATOM 556 C C . LEU A 1 70 ? 3.149 22.906 16.919 1.00 40.62 70 LEU A C 1
ATOM 558 O O . LEU A 1 70 ? 2.860 21.773 16.551 1.00 40.62 70 LEU A O 1
ATOM 562 N N . GLU A 1 71 ? 2.303 23.683 17.573 1.00 38.88 71 GLU A N 1
ATOM 563 C CA . GLU A 1 71 ? 0.933 23.316 17.912 1.00 38.88 71 GLU A CA 1
ATOM 564 C C . GLU A 1 71 ? -0.028 24.051 16.987 1.00 38.88 71 GLU A C 1
ATOM 566 O O . GLU A 1 71 ? -0.073 25.277 16.975 1.00 38.88 71 GLU A O 1
ATOM 571 N N . GLN A 1 72 ? -0.790 23.306 16.195 1.00 41.25 72 GLN A N 1
ATOM 572 C CA . GLN A 1 72 ? -1.904 23.851 15.429 1.00 41.25 72 GLN A CA 1
ATOM 573 C C . GLN A 1 72 ? -3.180 23.551 16.201 1.00 41.25 72 GLN A C 1
ATOM 575 O O . GLN A 1 72 ? -3.662 22.419 16.223 1.00 41.25 72 GLN A O 1
ATOM 580 N N . HIS A 1 73 ? -3.700 24.570 16.863 1.00 38.97 73 HIS A N 1
ATOM 581 C CA . HIS A 1 73 ? -4.965 24.519 17.573 1.00 38.97 73 HIS A CA 1
ATOM 582 C C . HIS A 1 73 ? -6.076 24.607 16.545 1.00 38.97 73 HIS A C 1
ATOM 584 O O . HIS A 1 73 ? -6.154 25.583 15.807 1.00 38.97 73 HIS A O 1
ATOM 590 N N . THR A 1 74 ? -6.900 23.570 16.467 1.00 42.69 74 THR A N 1
ATOM 591 C CA . THR A 1 74 ? -8.081 23.523 15.606 1.00 42.69 74 THR A CA 1
ATOM 592 C C . THR A 1 74 ? -9.326 23.337 16.474 1.00 42.69 74 THR A C 1
ATOM 594 O O . THR A 1 74 ? -9.214 22.809 17.585 1.00 42.69 74 THR A O 1
ATOM 597 N N . PRO A 1 75 ? -10.531 23.648 15.969 1.00 33.09 75 PRO A N 1
ATOM 598 C CA . PRO A 1 75 ? -11.777 23.318 16.668 1.00 33.09 75 PRO A CA 1
ATOM 599 C C . PRO A 1 75 ? -11.955 21.815 16.966 1.00 33.09 75 PRO A C 1
ATOM 601 O O . PRO A 1 75 ? -12.773 21.451 17.808 1.00 33.09 75 PRO A O 1
ATOM 604 N N . ALA A 1 76 ? -11.190 20.941 16.296 1.00 30.41 76 ALA A N 1
ATOM 605 C CA . ALA A 1 76 ? -11.204 19.487 16.462 1.00 30.41 76 ALA A CA 1
ATOM 606 C C . ALA A 1 76 ? -10.100 18.943 17.403 1.00 30.41 76 ALA A C 1
ATOM 608 O O . ALA A 1 76 ? -10.004 17.729 17.593 1.00 30.41 76 ALA A O 1
ATOM 609 N N . GLY A 1 77 ? -9.268 19.818 17.982 1.00 31.41 77 GLY A N 1
ATOM 610 C CA . GLY A 1 77 ? -8.148 19.462 18.858 1.00 31.41 77 GLY A CA 1
ATOM 611 C C . GLY A 1 77 ? -6.826 20.123 18.455 1.00 31.41 77 GLY A C 1
ATOM 612 O O . GLY A 1 77 ? -6.754 20.879 17.483 1.00 31.41 77 GLY A O 1
ATOM 613 N N . VAL A 1 78 ? -5.766 19.835 19.212 1.00 32.03 78 VAL A N 1
ATOM 614 C CA . VAL A 1 78 ? -4.424 20.392 18.987 1.00 32.03 78 VAL A CA 1
ATOM 615 C C . VAL A 1 78 ? -3.570 19.391 18.217 1.00 32.03 78 VAL A C 1
ATOM 617 O O . VAL A 1 78 ? -3.342 18.271 18.664 1.00 32.03 78 VAL A O 1
ATOM 620 N N . LEU A 1 79 ? -3.069 19.792 17.052 1.00 35.78 79 LEU A N 1
ATOM 621 C CA . LEU A 1 79 ? -2.059 19.040 16.319 1.00 35.78 79 LEU A CA 1
ATOM 622 C C . LEU A 1 79 ? -0.669 19.497 16.772 1.00 35.78 79 LEU A C 1
ATOM 624 O O . LEU A 1 79 ? -0.187 20.544 16.344 1.00 35.78 79 LEU A O 1
ATOM 628 N N . THR A 1 80 ? -0.004 18.687 17.592 1.00 30.11 80 THR A N 1
ATOM 629 C CA . THR A 1 80 ? 1.345 18.981 18.096 1.00 30.11 80 THR A CA 1
ATOM 630 C C . THR A 1 80 ? 2.421 18.284 17.264 1.00 30.11 80 THR A C 1
ATOM 632 O O . THR A 1 80 ? 2.625 17.072 17.335 1.00 30.11 80 THR A O 1
ATOM 635 N N . THR A 1 81 ? 3.179 19.061 16.498 1.00 37.00 81 THR A N 1
ATOM 636 C CA . THR A 1 81 ? 4.376 18.612 15.785 1.00 37.00 81 THR A CA 1
ATOM 637 C C . THR A 1 81 ? 5.605 18.869 16.647 1.00 37.00 81 THR A C 1
ATOM 639 O O . THR A 1 81 ? 6.057 20.001 16.780 1.00 37.00 81 THR A O 1
ATOM 642 N N . VAL A 1 82 ? 6.177 17.810 17.224 1.00 31.02 82 VAL A N 1
ATOM 643 C CA . VAL A 1 82 ? 7.446 17.891 17.964 1.00 31.02 82 VAL A CA 1
ATOM 644 C C . VAL A 1 82 ? 8.580 17.454 17.049 1.00 31.02 82 VAL A C 1
ATOM 646 O O . VAL A 1 82 ? 8.747 16.266 16.764 1.00 31.02 82 VAL A O 1
ATOM 649 N N . THR A 1 83 ? 9.378 18.415 16.608 1.00 35.75 83 THR A N 1
ATOM 650 C CA . THR A 1 83 ? 10.633 18.159 15.900 1.00 35.75 83 THR A CA 1
ATOM 651 C C . THR A 1 83 ? 11.780 18.187 16.895 1.00 35.75 83 THR A C 1
ATOM 653 O O . THR A 1 83 ? 11.942 19.144 17.646 1.00 35.75 83 THR A O 1
ATOM 656 N N . ARG A 1 84 ? 12.577 17.117 16.935 1.00 30.61 84 ARG A N 1
ATOM 657 C CA . ARG A 1 84 ? 13.842 17.128 17.667 1.00 30.61 84 ARG A CA 1
ATOM 658 C C . ARG A 1 84 ? 14.907 17.691 16.734 1.00 30.61 84 ARG A C 1
ATOM 660 O O . ARG A 1 84 ? 15.153 17.134 15.667 1.00 30.61 84 ARG A O 1
ATOM 667 N N . GLN A 1 85 ? 15.539 18.773 17.150 1.00 38.41 85 GLN A N 1
ATOM 668 C CA . GLN A 1 85 ? 16.674 19.438 16.527 1.00 38.41 85 GLN A CA 1
ATOM 669 C C . GLN A 1 85 ? 17.958 18.598 16.704 1.00 38.41 85 GLN A C 1
ATOM 671 O O . GLN A 1 85 ? 19.012 19.113 17.032 1.00 38.41 85 GLN A O 1
ATOM 676 N N . THR A 1 86 ? 17.885 17.275 16.517 1.00 33.78 86 THR A N 1
ATOM 677 C CA . THR A 1 86 ? 19.062 16.382 16.534 1.00 33.78 86 THR A CA 1
ATOM 678 C C . THR A 1 86 ? 19.736 16.259 15.178 1.00 33.78 86 THR A C 1
ATOM 680 O O . THR A 1 86 ? 20.703 15.520 15.026 1.00 33.78 86 THR A O 1
ATOM 683 N N . THR A 1 87 ? 19.218 16.938 14.163 1.00 33.97 87 THR A N 1
ATOM 684 C CA . THR A 1 87 ? 19.842 16.978 12.849 1.00 33.97 87 THR A CA 1
ATOM 685 C C . THR A 1 87 ? 19.893 18.434 12.460 1.00 33.97 87 THR A C 1
ATOM 687 O O . THR A 1 87 ? 18.856 19.070 12.280 1.00 33.97 87 THR A O 1
ATOM 690 N N . ASP A 1 88 ? 21.104 18.970 12.406 1.00 33.53 88 ASP A N 1
ATOM 691 C CA . ASP A 1 88 ? 21.378 20.258 11.804 1.00 33.53 88 ASP A CA 1
ATOM 692 C C . ASP A 1 88 ? 20.793 20.263 10.380 1.00 33.53 88 ASP A C 1
ATOM 694 O O . ASP A 1 88 ? 21.365 19.725 9.436 1.00 33.53 88 ASP A O 1
ATOM 698 N N . GLN A 1 89 ? 19.592 20.822 10.215 1.00 36.22 89 GLN A N 1
ATOM 699 C CA . GLN A 1 89 ? 18.929 20.913 8.910 1.00 36.22 89 GLN A CA 1
ATOM 700 C C . GLN A 1 89 ? 19.652 21.891 7.966 1.00 36.22 89 GLN A C 1
ATOM 702 O O . GLN A 1 89 ? 19.285 22.000 6.794 1.00 36.22 89 GLN A O 1
ATOM 707 N N . ARG A 1 90 ? 20.707 22.569 8.450 1.00 35.25 90 ARG A N 1
ATOM 708 C CA . ARG A 1 90 ? 21.642 23.340 7.626 1.00 35.25 90 ARG A CA 1
ATOM 709 C C . ARG A 1 90 ? 22.570 22.439 6.801 1.00 35.25 90 ARG A C 1
ATOM 711 O O . ARG A 1 90 ? 23.042 22.899 5.769 1.00 35.25 90 ARG A O 1
ATOM 718 N N . THR A 1 91 ? 22.772 21.169 7.177 1.00 37.03 91 THR A N 1
ATOM 719 C CA . THR A 1 91 ? 23.733 20.252 6.523 1.00 37.03 91 THR A CA 1
ATOM 720 C C . THR A 1 91 ? 23.127 19.036 5.806 1.00 37.03 91 THR A C 1
ATOM 722 O O . THR A 1 91 ? 23.847 18.352 5.083 1.00 37.03 91 THR A O 1
ATOM 725 N N . PHE A 1 92 ? 21.820 18.768 5.909 1.00 40.50 92 PHE A N 1
ATOM 726 C CA . PHE A 1 92 ? 21.152 17.685 5.158 1.00 40.50 92 PHE A CA 1
ATOM 727 C C . PHE A 1 92 ? 20.132 18.243 4.149 1.00 40.50 92 PHE A C 1
ATOM 729 O O . PHE A 1 92 ? 18.919 18.145 4.325 1.00 40.50 92 PHE A O 1
ATOM 736 N N . GLY A 1 93 ? 20.635 18.889 3.095 1.00 47.66 93 GLY A N 1
ATOM 737 C CA . GLY A 1 93 ? 19.851 19.294 1.921 1.00 47.66 93 GLY A CA 1
ATOM 738 C C . GLY A 1 93 ? 19.956 18.265 0.791 1.00 47.66 93 GLY A C 1
ATOM 739 O O . GLY A 1 93 ? 20.928 17.515 0.733 1.00 47.66 93 GLY A O 1
ATOM 740 N N . MET A 1 94 ? 18.989 18.243 -0.136 1.00 49.47 94 MET A N 1
ATOM 741 C CA . MET A 1 94 ? 19.021 17.343 -1.303 1.00 49.47 94 MET A CA 1
ATOM 742 C C . MET A 1 94 ? 20.316 17.451 -2.115 1.00 49.47 94 MET A C 1
ATOM 744 O O . MET A 1 94 ? 20.821 16.432 -2.574 1.00 49.47 94 MET A O 1
ATOM 748 N N . ALA A 1 95 ? 20.919 18.640 -2.173 1.00 48.19 95 ALA A N 1
ATOM 749 C CA . ALA A 1 95 ? 22.223 18.867 -2.791 1.00 48.19 95 ALA A CA 1
ATOM 750 C C . ALA A 1 95 ? 23.351 18.002 -2.192 1.00 48.19 95 ALA A C 1
ATOM 752 O O . ALA A 1 95 ? 24.208 17.517 -2.922 1.00 48.19 95 ALA A O 1
ATOM 753 N N . GLU A 1 96 ? 23.352 17.756 -0.879 1.00 54.44 96 GLU A N 1
ATOM 754 C CA . GLU A 1 96 ? 24.346 16.884 -0.235 1.00 54.44 96 GLU A CA 1
ATOM 755 C C . GLU A 1 96 ? 24.012 15.399 -0.412 1.00 54.44 96 GLU A C 1
ATOM 757 O O . GLU A 1 96 ? 24.910 14.559 -0.446 1.00 54.44 96 GLU A O 1
ATOM 762 N N . LEU A 1 97 ? 22.728 15.063 -0.565 1.00 57.22 97 LEU A N 1
ATOM 763 C CA . LEU A 1 97 ? 22.289 13.692 -0.811 1.00 57.22 97 LEU A CA 1
ATOM 764 C C . LEU A 1 97 ? 22.643 13.243 -2.234 1.00 57.22 97 LEU A C 1
ATOM 766 O O . LEU A 1 97 ? 23.180 12.155 -2.386 1.00 57.22 97 LEU A O 1
ATOM 770 N N . VAL A 1 98 ? 22.435 14.103 -3.240 1.00 59.03 98 VAL A N 1
ATOM 771 C CA . VAL A 1 98 ? 22.808 13.862 -4.650 1.00 59.03 98 VAL A CA 1
ATOM 772 C C . VAL A 1 98 ? 24.326 13.735 -4.820 1.00 59.03 98 VAL A C 1
ATOM 774 O O . VAL A 1 98 ? 24.794 12.960 -5.647 1.00 59.03 98 VAL A O 1
ATOM 777 N N . LYS A 1 99 ? 25.117 14.457 -4.013 1.00 64.94 99 LYS A N 1
ATOM 778 C CA . LYS A 1 99 ? 26.585 14.315 -4.000 1.00 64.94 99 LYS A CA 1
ATOM 779 C C . LYS A 1 99 ? 27.054 12.984 -3.410 1.00 64.94 99 LYS A C 1
ATOM 781 O O . LYS A 1 99 ? 28.111 12.493 -3.794 1.00 64.94 99 LYS A O 1
ATOM 786 N N . LYS A 1 100 ? 26.316 12.435 -2.440 1.00 65.88 100 LYS A N 1
ATOM 787 C CA . LYS A 1 100 ? 26.697 11.217 -1.702 1.00 65.88 100 LYS A CA 1
ATOM 788 C C . LYS A 1 100 ? 26.093 9.942 -2.277 1.00 65.88 100 LYS A C 1
ATOM 790 O O . LYS A 1 100 ? 26.686 8.879 -2.124 1.00 65.88 100 LYS A O 1
ATOM 795 N N . TYR A 1 101 ? 24.928 10.041 -2.907 1.00 66.75 101 TYR A N 1
ATOM 796 C CA . TYR A 1 101 ? 24.168 8.912 -3.421 1.00 66.75 101 TYR A CA 1
ATOM 797 C C . TYR A 1 101 ? 23.659 9.231 -4.827 1.00 66.75 101 TYR A C 1
ATOM 799 O O . TYR A 1 101 ? 23.093 10.308 -5.032 1.00 66.75 101 TYR A O 1
ATOM 807 N N . PRO A 1 102 ? 23.795 8.302 -5.789 1.00 68.12 102 PRO A N 1
ATOM 808 C CA . PRO A 1 102 ? 23.164 8.460 -7.089 1.00 68.12 102 PRO A CA 1
ATOM 809 C C . PRO A 1 102 ? 21.646 8.342 -6.905 1.00 68.12 102 PRO A C 1
ATOM 811 O O . PRO A 1 102 ? 21.114 7.241 -6.741 1.00 68.12 102 PRO A O 1
ATOM 814 N N . LEU A 1 103 ? 20.938 9.478 -6.884 1.00 66.56 103 LEU A N 1
ATOM 815 C CA . LEU A 1 103 ? 19.477 9.457 -6.861 1.00 66.56 103 LEU A CA 1
ATOM 816 C C . LEU A 1 103 ? 18.990 8.723 -8.107 1.00 66.56 103 LEU A C 1
ATOM 818 O O . LEU A 1 103 ? 19.322 9.082 -9.233 1.00 66.56 103 LEU A O 1
ATOM 822 N N . THR A 1 104 ? 18.262 7.642 -7.866 1.00 70.94 104 THR A N 1
ATOM 823 C CA . THR A 1 104 ? 17.879 6.678 -8.889 1.00 70.94 104 THR A CA 1
ATOM 824 C C . THR A 1 104 ? 16.378 6.809 -9.144 1.00 70.94 104 THR A C 1
ATOM 826 O O . THR A 1 104 ? 15.621 6.821 -8.171 1.00 70.94 104 THR A O 1
ATOM 829 N N . PRO A 1 105 ? 15.913 6.885 -10.404 1.00 79.56 105 PRO A N 1
ATOM 830 C CA . PRO A 1 105 ? 14.483 6.909 -10.704 1.00 79.56 105 PRO A CA 1
ATOM 831 C C . PRO A 1 105 ? 13.768 5.708 -10.078 1.00 79.56 105 PRO A C 1
ATOM 833 O O . PRO A 1 105 ? 14.334 4.616 -10.004 1.00 79.56 105 PRO A O 1
ATOM 836 N N . GLN A 1 106 ? 12.517 5.875 -9.644 1.00 81.00 106 GLN A N 1
ATOM 837 C CA . GLN A 1 106 ? 11.815 4.846 -8.859 1.00 81.00 106 GLN A CA 1
ATOM 838 C C . GLN A 1 106 ? 11.740 3.486 -9.572 1.00 81.00 106 GLN A C 1
ATOM 840 O O . GLN A 1 106 ? 11.948 2.459 -8.932 1.00 81.00 106 GLN A O 1
ATOM 845 N N . GLY A 1 107 ? 11.518 3.478 -10.890 1.00 87.31 107 GLY A N 1
ATOM 846 C CA . GLY A 1 107 ? 11.517 2.246 -11.683 1.00 87.31 107 GLY A CA 1
ATOM 847 C C . GLY A 1 107 ? 12.879 1.552 -11.695 1.00 87.31 107 GLY A C 1
ATOM 848 O O . GLY A 1 107 ? 12.965 0.354 -11.466 1.00 87.31 107 GLY A O 1
ATOM 849 N N . ILE A 1 108 ? 13.968 2.312 -11.835 1.00 90.50 108 ILE A N 1
ATOM 850 C CA . ILE A 1 108 ? 15.326 1.760 -11.755 1.00 90.50 108 ILE A CA 1
ATOM 851 C C . ILE A 1 108 ? 15.630 1.250 -10.337 1.00 90.50 108 ILE A C 1
ATOM 853 O O . ILE A 1 108 ? 16.247 0.202 -10.180 1.00 90.50 108 ILE A O 1
ATOM 857 N N . SER A 1 109 ? 15.151 1.939 -9.298 1.00 90.06 109 SER A N 1
ATOM 858 C CA . SER A 1 109 ? 15.248 1.462 -7.914 1.00 90.06 109 SER A CA 1
ATOM 859 C C . SER A 1 109 ? 14.511 0.132 -7.724 1.00 90.06 109 SER A C 1
ATOM 861 O O . SER A 1 109 ? 15.023 -0.767 -7.058 1.00 90.06 109 SER A O 1
ATOM 863 N N . ALA A 1 110 ? 13.336 -0.026 -8.340 1.00 95.06 110 ALA A N 1
ATOM 864 C CA . ALA A 1 110 ? 12.570 -1.267 -8.305 1.00 95.06 110 ALA A CA 1
ATOM 865 C C . ALA A 1 110 ? 13.302 -2.436 -8.986 1.00 95.06 110 ALA A C 1
ATOM 867 O O . ALA A 1 110 ? 13.252 -3.545 -8.446 1.00 95.06 110 ALA A O 1
ATOM 868 N N . GLU A 1 111 ? 14.022 -2.180 -10.085 1.00 97.06 111 GLU A N 1
ATOM 869 C CA . GLU A 1 111 ? 14.895 -3.158 -10.756 1.00 97.06 111 GLU A CA 1
ATOM 870 C C . GLU A 1 111 ? 16.081 -3.567 -9.865 1.00 97.06 111 GLU A C 1
ATOM 872 O O . GLU A 1 111 ? 16.372 -4.752 -9.704 1.00 97.06 111 GLU A O 1
ATOM 877 N N . GLU A 1 112 ? 16.744 -2.607 -9.208 1.00 95.81 112 GLU A N 1
ATOM 878 C CA . GLU A 1 112 ? 17.836 -2.914 -8.269 1.00 95.81 112 GLU A CA 1
ATOM 879 C C . GLU A 1 112 ? 17.341 -3.705 -7.045 1.00 95.81 112 GLU A C 1
ATOM 881 O O . GLU A 1 112 ? 18.036 -4.595 -6.548 1.00 95.81 112 GLU A O 1
ATOM 886 N N . ILE A 1 113 ? 16.119 -3.432 -6.572 1.00 97.25 113 ILE A N 1
ATOM 887 C CA . ILE A 1 113 ? 15.460 -4.240 -5.538 1.00 97.25 113 ILE A CA 1
ATOM 888 C C . ILE A 1 113 ? 15.182 -5.650 -6.066 1.00 97.25 113 ILE A C 1
ATOM 890 O O . ILE A 1 113 ? 15.469 -6.619 -5.364 1.00 97.25 113 ILE A O 1
ATOM 894 N N . ALA A 1 114 ? 14.670 -5.791 -7.292 1.00 98.25 114 ALA A N 1
ATOM 895 C CA . ALA A 1 114 ? 14.412 -7.105 -7.871 1.00 98.25 114 ALA A CA 1
ATOM 896 C C . ALA A 1 114 ? 15.690 -7.945 -7.917 1.00 98.25 114 ALA A C 1
ATOM 898 O O . ALA A 1 114 ? 15.738 -9.044 -7.365 1.00 98.25 114 ALA A O 1
ATOM 899 N N . LYS A 1 115 ? 16.765 -7.357 -8.445 1.00 97.38 115 LYS A N 1
ATOM 900 C CA . LYS A 1 115 ? 18.092 -7.967 -8.503 1.00 97.38 115 LYS A CA 1
ATOM 901 C C . LYS A 1 115 ? 18.620 -8.358 -7.123 1.00 97.38 115 LYS A C 1
ATOM 903 O O . LYS A 1 115 ? 19.079 -9.482 -6.938 1.00 97.38 115 LYS A O 1
ATOM 908 N N . LYS A 1 116 ? 18.559 -7.455 -6.138 1.00 97.62 116 LYS A N 1
ATOM 909 C CA . LYS A 1 116 ? 19.097 -7.705 -4.790 1.00 97.62 116 LYS A CA 1
ATOM 910 C C . LYS A 1 116 ? 18.385 -8.848 -4.067 1.00 97.62 116 LYS A C 1
ATOM 912 O O . LYS A 1 116 ? 19.029 -9.573 -3.313 1.00 97.62 116 LYS A O 1
ATOM 917 N N . TRP A 1 117 ? 17.081 -9.002 -4.279 1.00 98.31 117 TRP A N 1
ATOM 918 C CA . TRP A 1 117 ? 16.282 -10.049 -3.639 1.00 98.31 117 TRP A CA 1
ATOM 919 C C . TRP A 1 117 ? 16.038 -11.277 -4.529 1.00 98.31 117 TRP A C 1
ATOM 921 O O . TRP A 1 117 ? 15.343 -12.196 -4.094 1.00 98.31 117 TRP A O 1
ATOM 931 N N . GLY A 1 118 ? 16.613 -11.329 -5.736 1.00 98.06 118 GLY A N 1
ATOM 932 C CA . GLY A 1 118 ? 16.405 -12.429 -6.684 1.00 98.06 118 GLY A CA 1
ATOM 933 C C . GLY A 1 118 ? 14.929 -12.598 -7.042 1.00 98.06 118 GLY A C 1
ATOM 934 O O . GLY A 1 118 ? 14.382 -13.691 -6.908 1.00 98.06 118 GLY A O 1
ATOM 935 N N . ILE A 1 119 ? 14.253 -11.487 -7.340 1.00 98.56 119 ILE A N 1
ATOM 936 C CA . ILE A 1 119 ? 12.867 -11.461 -7.810 1.00 98.56 119 ILE A CA 1
ATOM 937 C C . ILE A 1 119 ? 12.916 -11.511 -9.325 1.00 98.56 119 ILE A C 1
ATOM 939 O O . ILE A 1 119 ? 13.394 -10.575 -9.961 1.00 98.56 119 ILE A O 1
ATOM 943 N N . GLU A 1 120 ? 12.408 -12.601 -9.878 1.00 98.06 120 GLU A N 1
ATOM 944 C CA . GLU A 1 120 ? 12.395 -12.836 -11.315 1.00 98.06 120 GLU A CA 1
ATOM 945 C C . GLU A 1 120 ? 11.065 -12.393 -11.929 1.00 98.06 120 GLU A C 1
ATOM 947 O O . GLU A 1 120 ? 10.034 -12.298 -11.254 1.00 98.06 120 GLU A O 1
ATOM 952 N N . ARG A 1 121 ? 11.071 -12.161 -13.243 1.00 97.88 121 ARG A N 1
ATOM 953 C CA . ARG A 1 121 ? 9.896 -11.669 -13.968 1.00 97.88 121 ARG A CA 1
ATOM 954 C C . ARG A 1 121 ? 8.629 -12.528 -13.810 1.00 97.88 121 ARG A C 1
ATOM 956 O O . ARG A 1 121 ? 7.590 -11.941 -13.518 1.00 97.88 121 ARG A O 1
ATOM 963 N N . PRO A 1 122 ? 8.672 -13.872 -13.907 1.00 98.38 122 PRO A N 1
ATOM 964 C CA . PRO A 1 122 ? 7.474 -14.690 -13.701 1.00 98.38 122 PRO A CA 1
ATOM 965 C C . PRO A 1 122 ? 6.839 -14.499 -12.317 1.00 98.38 122 PRO A C 1
ATOM 967 O O . PRO A 1 122 ? 5.623 -14.394 -12.213 1.00 98.38 122 PRO A O 1
ATOM 970 N N . GLU A 1 123 ? 7.648 -14.366 -11.260 1.00 98.56 123 GLU A N 1
ATOM 971 C CA . GLU A 1 123 ? 7.147 -14.130 -9.898 1.00 98.56 123 GLU A CA 1
ATOM 972 C C . GLU A 1 123 ? 6.492 -12.745 -9.767 1.00 98.56 123 GLU A C 1
ATOM 974 O O . GLU A 1 123 ? 5.452 -12.597 -9.122 1.00 98.56 123 GLU A O 1
ATOM 979 N N . ALA A 1 124 ? 7.090 -11.719 -10.383 1.00 98.75 124 ALA A N 1
ATOM 980 C CA . ALA A 1 124 ? 6.522 -10.374 -10.411 1.00 98.75 124 ALA A CA 1
ATOM 981 C C . ALA A 1 124 ? 5.171 -10.340 -11.150 1.00 98.75 124 ALA A C 1
ATOM 983 O O . ALA A 1 124 ? 4.237 -9.676 -10.692 1.00 98.75 124 ALA A O 1
ATOM 984 N N . ASP A 1 125 ? 5.053 -11.087 -12.249 1.00 98.75 125 ASP A N 1
ATOM 985 C CA . ASP A 1 125 ? 3.827 -11.189 -13.042 1.00 98.75 125 ASP A CA 1
ATOM 986 C C . ASP A 1 125 ? 2.740 -12.007 -12.331 1.00 98.75 125 ASP A C 1
ATOM 988 O O . ASP A 1 125 ? 1.575 -11.612 -12.339 1.00 98.75 125 ASP A O 1
ATOM 992 N N . GLU A 1 126 ? 3.100 -13.089 -11.636 1.00 98.75 126 GLU A N 1
ATOM 993 C CA . GLU A 1 126 ? 2.181 -13.842 -10.771 1.00 98.75 126 GLU A CA 1
ATOM 994 C C . GLU A 1 126 ? 1.635 -12.980 -9.630 1.00 98.75 126 GLU A C 1
ATOM 996 O O . GLU A 1 126 ? 0.430 -12.982 -9.358 1.00 98.75 126 GLU A O 1
ATOM 1001 N N . PHE A 1 127 ? 2.500 -12.189 -8.987 1.00 98.81 127 PHE A N 1
ATOM 1002 C CA . PHE A 1 127 ? 2.071 -11.246 -7.959 1.00 98.81 127 PHE A CA 1
ATOM 1003 C C . PHE A 1 127 ? 1.099 -10.201 -8.525 1.00 98.81 127 PHE A C 1
ATOM 1005 O O . PHE A 1 127 ? 0.063 -9.916 -7.917 1.00 98.81 127 PHE A O 1
ATOM 1012 N N . ALA A 1 128 ? 1.413 -9.650 -9.700 1.00 98.75 128 ALA A N 1
ATOM 1013 C CA . ALA A 1 128 ? 0.573 -8.672 -10.375 1.00 98.75 128 ALA A CA 1
ATOM 1014 C C . ALA A 1 128 ? -0.797 -9.248 -10.752 1.00 98.75 128 ALA A C 1
ATOM 1016 O O . ALA A 1 128 ? -1.817 -8.630 -10.441 1.00 98.75 128 ALA A O 1
ATOM 1017 N N . LEU A 1 129 ? -0.838 -10.444 -11.351 1.00 98.75 129 LEU A N 1
ATOM 1018 C CA . LEU A 1 129 ? -2.084 -11.142 -11.672 1.00 98.75 129 LEU A CA 1
ATOM 1019 C C . LEU A 1 129 ? -2.946 -11.327 -10.419 1.00 98.75 129 LEU A C 1
ATOM 1021 O O . LEU A 1 129 ? -4.119 -10.959 -10.430 1.00 98.75 129 LEU A O 1
ATOM 1025 N N . GLY A 1 130 ? -2.352 -11.787 -9.314 1.00 98.69 130 GLY A N 1
ATOM 1026 C CA . GLY A 1 130 ? -3.062 -11.929 -8.045 1.00 98.69 130 GLY A CA 1
ATOM 1027 C C . GLY A 1 130 ? -3.630 -10.605 -7.514 1.00 98.69 130 GLY A C 1
ATOM 1028 O O . GLY A 1 130 ? -4.702 -10.596 -6.908 1.00 98.69 130 GLY A O 1
ATOM 1029 N N . SER A 1 131 ? -2.959 -9.470 -7.743 1.00 98.75 131 SER A N 1
ATOM 1030 C CA . SER A 1 131 ? -3.501 -8.144 -7.403 1.00 98.75 131 SER A CA 1
ATOM 1031 C C . SER A 1 131 ? -4.749 -7.814 -8.232 1.00 98.75 131 SER A C 1
ATOM 1033 O O . SER A 1 131 ? -5.777 -7.443 -7.658 1.00 98.75 131 SER A O 1
ATOM 1035 N N . TYR A 1 132 ? -4.706 -8.037 -9.553 1.00 98.69 132 TYR A N 1
ATOM 1036 C CA . TYR A 1 132 ? -5.857 -7.838 -10.445 1.00 98.69 132 TYR A CA 1
ATOM 1037 C C . TYR A 1 132 ? -7.034 -8.753 -10.098 1.00 98.69 132 TYR A C 1
ATOM 1039 O O . TYR A 1 132 ? -8.165 -8.278 -10.018 1.00 98.69 132 TYR A O 1
ATOM 1047 N N . GLU A 1 133 ? -6.790 -10.037 -9.838 1.00 98.62 133 GLU A N 1
ATOM 1048 C CA . GLU A 1 133 ? -7.836 -11.003 -9.482 1.00 98.62 133 GLU A CA 1
ATOM 1049 C C . GLU A 1 133 ? -8.515 -10.648 -8.155 1.00 98.62 133 GLU A C 1
ATOM 1051 O O . GLU A 1 133 ? -9.746 -10.653 -8.059 1.00 98.62 133 GLU A O 1
ATOM 1056 N N . LYS A 1 134 ? -7.731 -10.276 -7.132 1.00 98.75 134 LYS A N 1
ATOM 1057 C CA . LYS A 1 134 ? -8.269 -9.831 -5.838 1.00 98.75 134 LYS A CA 1
ATOM 1058 C C . LYS A 1 134 ? -9.085 -8.543 -5.974 1.00 98.75 134 LYS A C 1
ATOM 1060 O O . LYS A 1 134 ? -10.164 -8.468 -5.386 1.00 98.75 134 LYS A O 1
ATOM 1065 N N . ALA A 1 135 ? -8.606 -7.570 -6.753 1.00 98.69 135 ALA A N 1
ATOM 1066 C CA . ALA A 1 135 ? -9.317 -6.317 -7.013 1.00 98.69 135 ALA A CA 1
ATOM 1067 C C . ALA A 1 135 ? -10.613 -6.542 -7.796 1.00 98.69 135 ALA A C 1
ATOM 1069 O O . ALA A 1 135 ? -11.663 -6.024 -7.418 1.00 98.69 135 ALA A O 1
ATOM 1070 N N . LYS A 1 136 ? -10.568 -7.374 -8.841 1.00 98.44 136 LYS A N 1
ATOM 1071 C CA . LYS A 1 136 ? -11.745 -7.763 -9.620 1.00 98.44 136 LYS A CA 1
ATOM 1072 C C . LYS A 1 136 ? -12.792 -8.434 -8.742 1.00 98.44 136 LYS A C 1
ATOM 1074 O O . LYS A 1 136 ? -13.942 -8.011 -8.760 1.00 98.44 136 LYS A O 1
ATOM 1079 N N . ARG A 1 137 ? -12.396 -9.412 -7.923 1.00 98.44 137 ARG A N 1
ATOM 1080 C CA . ARG A 1 137 ? -13.296 -10.050 -6.954 1.00 98.44 137 ARG A CA 1
ATOM 1081 C C . ARG A 1 137 ? -13.899 -9.026 -5.990 1.00 98.44 137 ARG A C 1
ATOM 1083 O O . ARG A 1 137 ? -15.103 -9.034 -5.781 1.00 98.44 137 ARG A O 1
ATOM 1090 N N . ALA A 1 138 ? -13.082 -8.150 -5.406 1.00 98.44 138 ALA A N 1
ATOM 1091 C CA . ALA A 1 138 ? -13.557 -7.150 -4.452 1.00 98.44 138 ALA A CA 1
ATOM 1092 C C . ALA A 1 138 ? -14.566 -6.173 -5.077 1.00 98.44 138 ALA A C 1
ATOM 1094 O O . ALA A 1 138 ? -15.574 -5.860 -4.445 1.00 98.44 138 ALA A O 1
ATOM 1095 N N . ARG A 1 139 ? -14.337 -5.752 -6.326 1.00 97.56 139 ARG A N 1
ATOM 1096 C CA . ARG A 1 139 ? -15.290 -4.953 -7.104 1.00 97.56 139 ARG A CA 1
ATOM 1097 C C . ARG A 1 139 ? -16.577 -5.725 -7.384 1.00 97.56 139 ARG A C 1
ATOM 1099 O O . ARG A 1 139 ? -17.655 -5.205 -7.130 1.00 97.56 139 ARG A O 1
ATOM 1106 N N . ASP A 1 140 ? -16.465 -6.945 -7.902 1.00 97.50 140 ASP A N 1
ATOM 1107 C CA . ASP A 1 140 ? -17.617 -7.750 -8.319 1.00 97.50 140 ASP A CA 1
ATOM 1108 C C . ASP A 1 140 ? -18.493 -8.159 -7.103 1.00 97.50 140 ASP A C 1
ATOM 1110 O O . ASP A 1 140 ? -19.698 -8.348 -7.242 1.00 97.50 140 ASP A O 1
ATOM 1114 N N . GLU A 1 141 ? -17.915 -8.220 -5.897 1.00 98.00 141 GLU A N 1
ATOM 1115 C CA . GLU A 1 141 ? -18.619 -8.419 -4.619 1.00 98.00 141 GLU A CA 1
ATOM 1116 C C . GLU A 1 141 ? -19.096 -7.112 -3.939 1.00 98.00 141 GLU A C 1
ATOM 1118 O O . GLU A 1 141 ? -19.622 -7.163 -2.825 1.00 98.00 141 GLU A O 1
ATOM 1123 N N . GLY A 1 142 ? -18.891 -5.938 -4.550 1.00 97.75 142 GLY A N 1
ATOM 1124 C CA . GLY A 1 142 ? -19.321 -4.643 -3.998 1.00 97.75 142 GLY A CA 1
ATOM 1125 C C . GLY A 1 142 ? -18.550 -4.184 -2.752 1.00 97.75 142 GLY A C 1
ATOM 1126 O O . GLY A 1 142 ? -19.033 -3.358 -1.976 1.00 97.75 142 GLY A O 1
ATOM 1127 N N . ARG A 1 143 ? -17.336 -4.701 -2.509 1.00 98.19 143 ARG A N 1
ATOM 1128 C CA . ARG A 1 143 ? -16.555 -4.366 -1.299 1.00 98.19 143 ARG A CA 1
ATOM 1129 C C . ARG A 1 143 ? -16.121 -2.898 -1.257 1.00 98.19 143 ARG A C 1
ATOM 1131 O O . ARG A 1 143 ? -15.939 -2.360 -0.168 1.00 98.19 143 ARG A O 1
ATOM 1138 N N . PHE A 1 144 ? -15.996 -2.254 -2.418 1.00 98.06 144 PHE A N 1
ATOM 1139 C CA . PHE A 1 144 ? -15.606 -0.847 -2.530 1.00 98.06 144 PHE A CA 1
ATOM 1140 C C . PHE A 1 144 ? -16.781 0.141 -2.421 1.00 98.06 144 PHE A C 1
ATOM 1142 O O . PHE A 1 144 ? -16.559 1.339 -2.248 1.00 98.06 144 PHE A O 1
ATOM 1149 N N . ASP A 1 145 ? -18.031 -0.334 -2.441 1.00 96.50 145 ASP A N 1
ATOM 1150 C CA . ASP A 1 145 ? -19.227 0.525 -2.487 1.00 96.50 145 ASP A CA 1
ATOM 1151 C C . ASP A 1 145 ? -19.349 1.450 -1.267 1.00 96.50 145 ASP A C 1
ATOM 1153 O O . ASP A 1 145 ? -19.930 2.530 -1.341 1.00 96.50 145 ASP A O 1
ATOM 1157 N N . ARG A 1 146 ? -18.790 1.036 -0.122 1.00 95.31 146 ARG A N 1
ATOM 1158 C CA . ARG A 1 146 ? -18.793 1.827 1.119 1.00 95.31 146 ARG A CA 1
ATOM 1159 C C . ARG A 1 146 ? -17.677 2.874 1.180 1.00 95.31 146 ARG A C 1
ATOM 1161 O O . ARG A 1 146 ? -17.740 3.738 2.051 1.00 95.31 146 ARG A O 1
ATOM 1168 N N . GLU A 1 147 ? -16.648 2.766 0.342 1.00 94.12 147 GLU A N 1
ATOM 1169 C CA . GLU A 1 147 ? -15.463 3.637 0.378 1.00 94.12 147 GLU A CA 1
ATOM 1170 C C . GLU A 1 147 ? -15.312 4.551 -0.842 1.00 94.12 147 GLU A C 1
ATOM 1172 O O . GLU A 1 147 ? -14.620 5.565 -0.744 1.00 94.12 147 GLU A O 1
ATOM 1177 N N . ILE A 1 148 ? -15.983 4.246 -1.956 1.00 92.62 148 ILE A N 1
ATOM 1178 C CA . ILE A 1 148 ? -15.999 5.098 -3.147 1.00 92.62 148 ILE A CA 1
ATOM 1179 C C . ILE A 1 148 ? -17.175 6.073 -3.075 1.00 92.62 148 ILE A C 1
ATOM 1181 O O . ILE A 1 148 ? -18.339 5.679 -3.032 1.00 92.62 148 ILE A O 1
ATOM 1185 N N . LEU A 1 149 ? -16.864 7.368 -3.126 1.00 88.94 149 LEU A N 1
ATOM 1186 C CA . LEU A 1 149 ? -17.848 8.416 -3.376 1.00 88.94 149 LEU A CA 1
ATOM 1187 C C . LEU A 1 149 ? -17.941 8.653 -4.894 1.00 88.94 149 LEU A C 1
ATOM 1189 O O . LEU A 1 149 ? -16.922 9.015 -5.485 1.00 88.94 149 LEU A O 1
ATOM 1193 N N . PRO A 1 150 ? -19.115 8.480 -5.532 1.00 92.56 150 PRO A N 1
ATOM 1194 C CA . PRO A 1 150 ? -19.279 8.786 -6.950 1.00 92.56 150 PRO A CA 1
ATOM 1195 C C . PRO A 1 150 ? -18.949 10.248 -7.267 1.00 92.56 150 PRO A C 1
ATOM 1197 O O . PRO A 1 150 ? -19.324 11.150 -6.515 1.00 92.56 150 PRO A O 1
ATOM 1200 N N . VAL A 1 151 ? -18.271 10.481 -8.389 1.00 86.25 151 VAL A N 1
ATOM 1201 C CA . VAL A 1 151 ? -17.880 11.815 -8.855 1.00 86.25 151 VAL A CA 1
ATOM 1202 C C . VAL A 1 151 ? -18.486 12.073 -10.227 1.00 86.25 151 VAL A C 1
ATOM 1204 O O . VAL A 1 151 ? -18.218 11.340 -11.180 1.00 86.25 151 VAL A O 1
ATOM 1207 N N . ASP A 1 152 ? -19.271 13.142 -10.330 1.00 90.75 152 ASP A N 1
ATOM 1208 C CA . ASP A 1 152 ? -19.782 13.622 -11.609 1.00 90.75 152 ASP A CA 1
ATOM 1209 C C . ASP A 1 152 ? -18.694 14.399 -12.354 1.00 90.75 152 ASP A C 1
ATOM 1211 O O . ASP A 1 152 ? -18.054 15.308 -11.818 1.00 90.75 152 ASP A O 1
ATOM 1215 N N . VAL A 1 153 ? -18.484 14.028 -13.611 1.00 87.38 153 VAL A N 1
ATOM 1216 C CA . VAL A 1 153 ? -17.439 14.554 -14.487 1.00 87.38 153 VAL A CA 1
ATOM 1217 C C . VAL A 1 153 ? -18.003 14.862 -15.873 1.00 87.38 153 VAL A C 1
ATOM 1219 O O . VAL A 1 153 ? -19.111 14.464 -16.232 1.00 87.38 153 VAL A O 1
ATOM 1222 N N . GLN A 1 154 ? -17.217 15.580 -16.671 1.00 90.56 154 GLN A N 1
ATOM 1223 C CA . GLN A 1 154 ? -17.458 15.761 -18.100 1.00 90.56 154 GLN A CA 1
ATOM 1224 C C . GLN A 1 154 ? -16.395 14.968 -18.862 1.00 90.56 154 GLN A C 1
ATOM 1226 O O . GLN A 1 154 ? -15.219 15.331 -18.825 1.00 90.56 154 GLN A O 1
ATOM 1231 N N . LEU A 1 155 ? -16.799 13.892 -19.536 1.00 82.88 155 LEU A N 1
ATOM 1232 C CA . LEU A 1 155 ? -15.933 13.089 -20.401 1.00 82.88 155 LEU A CA 1
ATOM 1233 C C . LEU A 1 155 ? -16.280 13.410 -21.849 1.00 82.88 155 LEU A C 1
ATOM 1235 O O . LEU A 1 155 ? -17.424 13.252 -22.258 1.00 82.88 155 LEU A O 1
ATOM 1239 N N . GLU A 1 156 ? -15.308 13.919 -22.607 1.00 86.94 156 GLU A N 1
ATOM 1240 C CA . GLU A 1 156 ? -15.501 14.291 -24.020 1.00 86.94 156 GLU A CA 1
ATOM 1241 C C . GLU A 1 156 ? -16.689 15.254 -24.251 1.00 86.94 156 GLU A C 1
ATOM 1243 O O . GLU A 1 156 ? -17.330 15.253 -25.298 1.00 86.94 156 GLU A O 1
ATOM 1248 N N . GLY A 1 157 ? -16.984 16.104 -23.259 1.00 88.94 157 GLY A N 1
ATOM 1249 C CA . GLY A 1 157 ? -18.099 17.058 -23.299 1.00 88.94 157 GLY A CA 1
ATOM 1250 C C . GLY A 1 157 ? -19.470 16.470 -22.948 1.00 88.94 157 GLY A C 1
ATOM 1251 O O . GLY A 1 157 ? -20.471 17.175 -23.076 1.00 88.94 157 GLY A O 1
ATOM 1252 N N . LEU A 1 158 ? -19.526 15.210 -22.505 1.00 89.56 158 LEU A N 1
ATOM 1253 C CA . LEU A 1 158 ? -20.739 14.547 -22.038 1.00 89.56 158 LEU A CA 1
ATOM 1254 C C . LEU A 1 158 ? -20.699 14.315 -20.518 1.00 89.56 158 LEU A C 1
ATOM 1256 O O . LEU A 1 158 ? -19.648 13.958 -19.974 1.00 89.56 158 LEU A O 1
ATOM 1260 N N . PRO A 1 159 ? -21.836 14.478 -19.815 1.00 93.19 159 PRO A N 1
ATOM 1261 C CA . PRO A 1 159 ? -21.920 14.173 -18.395 1.00 93.19 159 PRO A CA 1
ATOM 1262 C C . PRO A 1 159 ? -21.738 12.671 -18.159 1.00 93.19 159 PRO A C 1
ATOM 1264 O O . PRO A 1 159 ? -22.388 11.845 -18.801 1.00 93.19 159 PRO A O 1
ATOM 1267 N N . ALA A 1 160 ? -20.883 12.326 -17.203 1.00 92.94 160 ALA A N 1
ATOM 1268 C CA . ALA A 1 160 ? -20.668 10.961 -16.746 1.00 92.94 160 ALA A CA 1
ATOM 1269 C C . ALA A 1 160 ? -20.475 10.939 -15.226 1.00 92.94 160 ALA A C 1
ATOM 1271 O O . ALA A 1 160 ? -20.070 11.935 -14.631 1.00 92.94 160 ALA A O 1
ATOM 1272 N N . THR A 1 161 ? -20.724 9.789 -14.604 1.00 94.31 161 THR A N 1
ATOM 1273 C CA . THR A 1 161 ? -20.466 9.574 -13.175 1.00 94.31 161 THR A CA 1
ATOM 1274 C C . THR A 1 161 ? -19.441 8.460 -13.024 1.00 94.31 161 THR A C 1
ATOM 1276 O O . THR A 1 161 ? -19.708 7.308 -13.378 1.00 94.31 161 THR A O 1
ATOM 1279 N N . ILE A 1 162 ? -18.276 8.789 -12.470 1.00 89.38 162 ILE A N 1
ATOM 1280 C CA . ILE A 1 162 ? -17.244 7.812 -12.121 1.00 89.38 162 ILE A CA 1
ATOM 1281 C C . ILE A 1 162 ? -17.557 7.281 -10.723 1.00 89.38 162 ILE A C 1
ATOM 1283 O O . ILE A 1 162 ? -17.640 8.044 -9.763 1.00 89.38 162 ILE A O 1
ATOM 1287 N N . LYS A 1 163 ? -17.751 5.966 -10.609 1.00 94.00 163 LYS A N 1
ATOM 1288 C CA . LYS A 1 163 ? -18.107 5.285 -9.347 1.00 94.00 163 LYS A CA 1
ATOM 1289 C C . LYS A 1 163 ? -17.357 3.969 -9.116 1.00 94.00 163 LYS A C 1
ATOM 1291 O O . LYS A 1 163 ? -17.712 3.212 -8.222 1.00 94.00 163 LYS A O 1
ATOM 1296 N N . THR A 1 164 ? -16.365 3.670 -9.948 1.00 93.62 164 THR A N 1
ATOM 1297 C CA . THR A 1 164 ? -15.571 2.437 -9.898 1.00 93.62 164 THR A CA 1
ATOM 1298 C C . THR A 1 164 ? -14.130 2.742 -10.266 1.00 93.62 164 THR A C 1
ATOM 1300 O O . THR A 1 164 ? -13.903 3.565 -11.150 1.00 93.62 164 THR A O 1
ATOM 1303 N N . ASP A 1 165 ? -13.178 2.032 -9.662 1.00 95.00 165 ASP A N 1
ATOM 1304 C CA . ASP A 1 165 ? -11.772 2.099 -10.061 1.00 95.00 165 ASP A CA 1
ATOM 1305 C C . ASP A 1 165 ? -11.577 1.557 -11.488 1.00 95.00 165 ASP A C 1
ATOM 1307 O O . ASP A 1 165 ? -11.823 0.382 -11.773 1.00 95.00 165 ASP A O 1
ATOM 1311 N N . GLU A 1 166 ? -11.110 2.416 -12.393 1.00 92.88 166 GLU A N 1
ATOM 1312 C CA . GLU A 1 166 ? -10.938 2.107 -13.823 1.00 92.88 166 GLU A CA 1
ATOM 1313 C C . GLU A 1 166 ? -9.696 1.243 -14.106 1.00 92.88 166 GLU A C 1
ATOM 1315 O O . GLU A 1 166 ? -9.579 0.627 -15.165 1.00 92.88 166 GLU A O 1
ATOM 1320 N N . GLY A 1 167 ? -8.762 1.177 -13.151 1.00 92.38 167 GLY A N 1
ATOM 1321 C CA . GLY A 1 167 ? -7.497 0.453 -13.289 1.00 92.38 167 GLY A CA 1
ATOM 1322 C C . GLY A 1 167 ? -7.633 -1.073 -13.300 1.00 92.38 167 GLY A C 1
ATOM 1323 O O . GLY A 1 167 ? -6.703 -1.757 -13.733 1.00 92.38 167 GLY A O 1
ATOM 1324 N N . ILE A 1 168 ? -8.772 -1.619 -12.860 1.00 96.00 168 ILE A N 1
ATOM 1325 C CA . ILE A 1 168 ? -8.991 -3.066 -12.736 1.00 96.00 168 ILE A CA 1
ATOM 1326 C C . ILE A 1 168 ? -9.212 -3.678 -14.126 1.00 96.00 168 ILE A C 1
ATOM 1328 O O . ILE A 1 168 ? -10.272 -3.510 -14.732 1.00 96.00 168 ILE A O 1
ATOM 1332 N N . ARG A 1 169 ? -8.221 -4.432 -14.615 1.00 92.25 169 ARG A N 1
ATOM 1333 C CA . ARG A 1 169 ? -8.202 -5.026 -15.963 1.00 92.25 169 ARG A CA 1
ATOM 1334 C C . ARG A 1 169 ? -8.284 -6.549 -15.925 1.00 92.25 169 ARG A C 1
ATOM 1336 O O . ARG A 1 169 ? -7.680 -7.184 -15.064 1.00 92.25 169 ARG A O 1
ATOM 1343 N N . ASP A 1 170 ? -8.932 -7.129 -16.933 1.00 92.81 170 ASP A N 1
ATOM 1344 C CA . ASP A 1 170 ? -8.854 -8.567 -17.202 1.00 92.81 170 ASP A CA 1
ATOM 1345 C C . ASP A 1 170 ? -7.518 -8.898 -17.890 1.00 92.81 170 ASP A C 1
ATOM 1347 O O . ASP A 1 170 ? -7.286 -8.588 -19.067 1.00 92.81 170 ASP A O 1
ATOM 1351 N N . THR A 1 171 ? -6.620 -9.542 -17.147 1.00 95.62 171 THR A N 1
ATOM 1352 C CA . THR A 1 171 ? -5.275 -9.911 -17.606 1.00 95.62 171 THR A CA 1
ATOM 1353 C C . THR A 1 171 ? -5.011 -11.413 -17.449 1.00 95.62 171 THR A C 1
ATOM 1355 O O . THR A 1 171 ? -5.856 -12.156 -16.961 1.00 95.62 171 THR A O 1
ATOM 1358 N N . SER A 1 172 ? -3.858 -11.876 -17.925 1.00 97.88 172 SER A N 1
ATOM 1359 C CA . SER A 1 172 ? -3.372 -13.252 -17.783 1.00 97.88 172 SER A CA 1
ATOM 1360 C C . SER A 1 172 ? -1.846 -13.252 -17.707 1.00 97.88 172 SER A C 1
ATOM 1362 O O . SER A 1 172 ? -1.214 -12.284 -18.134 1.00 97.88 172 SER A O 1
ATOM 1364 N N . LEU A 1 173 ? -1.237 -14.340 -17.219 1.00 98.25 173 LEU A N 1
ATOM 1365 C CA . LEU A 1 173 ? 0.227 -14.477 -17.231 1.00 98.25 173 LEU A CA 1
ATOM 1366 C C . LEU A 1 173 ? 0.801 -14.362 -18.647 1.00 98.25 173 LEU A C 1
ATOM 1368 O O . LEU A 1 173 ? 1.827 -13.725 -18.829 1.00 98.25 173 LEU A O 1
ATOM 1372 N N . GLU A 1 174 ? 0.118 -14.907 -19.657 1.00 97.88 174 GLU A N 1
ATOM 1373 C CA . GLU A 1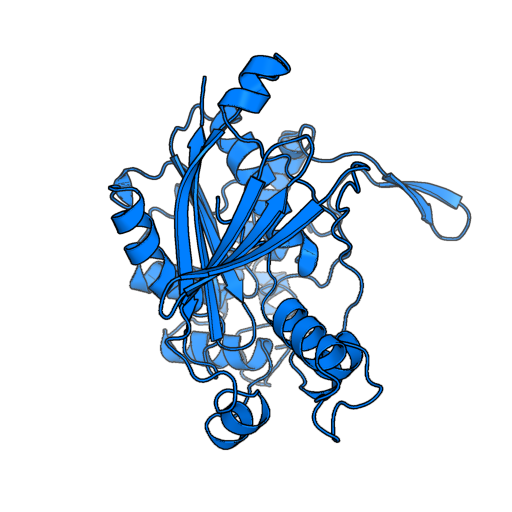 174 ? 0.531 -14.780 -21.060 1.00 97.88 174 GLU A CA 1
ATOM 1374 C C . GLU A 1 174 ? 0.555 -13.311 -21.516 1.00 97.88 174 GLU A C 1
ATOM 1376 O O . GLU A 1 174 ? 1.542 -12.848 -22.092 1.00 97.88 174 GLU A O 1
ATOM 1381 N N . LYS A 1 175 ? -0.501 -12.545 -21.200 1.00 97.75 175 LYS A N 1
ATOM 1382 C CA . LYS A 1 175 ? -0.562 -11.112 -21.518 1.00 97.75 175 LYS A CA 1
ATOM 1383 C C . LYS A 1 175 ? 0.534 -10.337 -20.793 1.00 97.75 175 LYS A C 1
ATOM 1385 O O . LYS A 1 175 ? 1.207 -9.532 -21.430 1.00 97.75 175 LYS A O 1
ATOM 1390 N N . LEU A 1 176 ? 0.731 -10.585 -19.496 1.00 98.12 176 LEU A N 1
ATOM 1391 C CA . LEU A 1 176 ? 1.779 -9.934 -18.703 1.00 98.12 176 LEU A CA 1
ATOM 1392 C C . LEU A 1 176 ? 3.167 -10.258 -19.265 1.00 98.12 176 LEU A C 1
ATOM 1394 O O . LEU A 1 176 ? 3.910 -9.334 -19.585 1.00 98.12 176 LEU A O 1
ATOM 1398 N N . ALA A 1 177 ? 3.451 -11.532 -19.542 1.00 97.56 177 ALA A N 1
ATOM 1399 C CA . ALA A 1 177 ? 4.719 -11.985 -20.107 1.00 97.56 177 ALA A CA 1
ATOM 1400 C C . ALA A 1 177 ? 5.032 -11.362 -21.481 1.00 97.56 177 ALA A C 1
ATOM 1402 O O . ALA A 1 177 ? 6.204 -11.174 -21.818 1.00 97.56 177 ALA A O 1
ATOM 1403 N N . SER A 1 178 ? 4.015 -10.978 -22.262 1.00 97.50 178 SER A N 1
ATOM 1404 C CA . SER A 1 178 ? 4.210 -10.323 -23.564 1.00 97.50 178 SER A CA 1
ATOM 1405 C C . SER A 1 178 ? 4.642 -8.849 -23.477 1.00 97.50 178 SER A C 1
ATOM 1407 O O . SER A 1 178 ? 5.125 -8.285 -24.463 1.00 97.50 178 SER A O 1
ATOM 1409 N N . LEU A 1 179 ? 4.477 -8.207 -22.312 1.00 97.81 179 LEU A N 1
ATOM 1410 C CA . LEU A 1 179 ? 4.791 -6.789 -22.132 1.00 97.81 179 LEU A CA 1
ATOM 1411 C C . LEU A 1 179 ? 6.299 -6.529 -22.162 1.00 97.81 179 LEU A C 1
ATOM 1413 O O . LEU A 1 179 ? 7.097 -7.303 -21.640 1.00 97.81 179 LEU A O 1
ATOM 1417 N N . GLN A 1 180 ? 6.683 -5.402 -22.756 1.00 97.62 180 GLN A N 1
ATOM 1418 C CA . GLN A 1 180 ? 8.076 -4.964 -22.789 1.00 97.62 180 GLN A CA 1
ATOM 1419 C C . GLN A 1 180 ? 8.482 -4.341 -21.443 1.00 97.62 180 GLN A C 1
ATOM 1421 O O . GLN A 1 180 ? 7.701 -3.555 -20.889 1.00 97.62 180 GLN A O 1
ATOM 1426 N N . PRO A 1 181 ? 9.692 -4.635 -20.932 1.00 97.25 181 PRO A N 1
ATOM 1427 C CA . PRO A 1 181 ? 10.256 -3.947 -19.775 1.00 97.25 181 PRO A CA 1
ATOM 1428 C C . PRO A 1 181 ? 10.215 -2.422 -19.929 1.00 97.25 181 PRO A C 1
ATOM 1430 O O . PRO A 1 181 ? 10.459 -1.884 -21.008 1.00 97.25 181 PRO A O 1
ATOM 1433 N N . SER A 1 182 ? 9.883 -1.710 -18.852 1.00 92.75 182 SER A N 1
ATOM 1434 C CA . SER A 1 182 ? 9.649 -0.257 -18.896 1.00 92.75 182 SER A CA 1
ATOM 1435 C C . SER A 1 182 ? 10.872 0.587 -18.539 1.00 92.75 182 SER A C 1
ATOM 1437 O O . SER A 1 182 ? 10.910 1.761 -18.900 1.00 92.75 182 SER A O 1
ATOM 1439 N N . PHE A 1 183 ? 11.866 0.021 -17.846 1.00 89.50 183 PHE A N 1
ATOM 1440 C CA . PHE A 1 183 ? 12.989 0.801 -17.302 1.00 89.50 183 PHE A CA 1
ATOM 1441 C C . PHE A 1 183 ? 14.360 0.366 -17.818 1.00 89.50 183 PHE A C 1
ATOM 1443 O O . PHE A 1 183 ? 15.252 1.206 -17.941 1.00 89.50 183 PHE A O 1
ATOM 1450 N N . ARG A 1 184 ? 14.544 -0.921 -18.132 1.00 92.31 184 ARG A N 1
ATOM 1451 C CA . ARG A 1 184 ? 15.775 -1.474 -18.720 1.00 92.31 184 ARG A CA 1
ATOM 1452 C C . ARG A 1 184 ? 15.441 -2.624 -19.674 1.00 92.31 184 ARG A C 1
ATOM 1454 O O . ARG A 1 184 ? 14.473 -3.322 -19.399 1.00 92.31 184 ARG A O 1
ATOM 1461 N N . PRO A 1 185 ? 16.215 -2.857 -20.751 1.00 91.50 185 PRO A N 1
ATOM 1462 C CA . PRO A 1 185 ? 15.915 -3.909 -21.730 1.00 91.50 185 PRO A CA 1
ATOM 1463 C C . PRO A 1 185 ? 15.804 -5.326 -21.148 1.00 91.50 185 PRO A C 1
ATOM 1465 O O . PRO A 1 185 ? 15.017 -6.127 -21.637 1.00 91.50 185 PRO A O 1
ATOM 1468 N N . ASP A 1 186 ? 16.577 -5.626 -20.106 1.00 90.94 186 ASP A N 1
ATOM 1469 C CA . ASP A 1 186 ? 16.606 -6.890 -19.362 1.00 90.94 186 ASP A CA 1
ATOM 1470 C C . ASP A 1 186 ? 15.869 -6.799 -18.011 1.00 90.94 186 ASP A C 1
ATOM 1472 O O . ASP A 1 186 ? 16.111 -7.595 -17.106 1.00 90.94 186 ASP A O 1
ATOM 1476 N N . GLY A 1 187 ? 14.988 -5.804 -17.865 1.00 95.75 187 GLY A N 1
ATOM 1477 C CA . GLY A 1 187 ? 14.278 -5.510 -16.626 1.00 95.75 187 GLY A CA 1
ATOM 1478 C C . GLY A 1 187 ? 13.158 -6.494 -16.288 1.00 95.75 187 GLY A C 1
ATOM 1479 O O . GLY A 1 187 ? 12.540 -7.118 -17.154 1.00 95.75 187 GLY A O 1
ATOM 1480 N N . VAL A 1 188 ? 12.867 -6.582 -14.995 1.00 98.12 188 VAL A N 1
ATOM 1481 C CA . VAL A 1 188 ? 11.748 -7.333 -14.418 1.00 98.12 188 VAL A CA 1
ATOM 1482 C C . VAL A 1 188 ? 10.445 -6.549 -14.559 1.00 98.12 188 VAL A C 1
ATOM 1484 O O . VAL A 1 188 ? 9.380 -7.143 -14.762 1.00 98.12 188 VAL A O 1
ATOM 1487 N N . HIS A 1 189 ? 10.503 -5.219 -14.451 1.00 98.44 189 HIS A N 1
ATOM 1488 C CA . HIS A 1 189 ? 9.310 -4.390 -14.341 1.00 98.44 189 HIS A CA 1
ATOM 1489 C C . HIS A 1 189 ? 8.815 -3.869 -15.682 1.00 98.44 189 HIS A C 1
ATOM 1491 O O . HIS A 1 189 ? 9.549 -3.316 -16.502 1.00 98.44 189 HIS A O 1
ATOM 1497 N N . HIS A 1 190 ? 7.502 -3.954 -15.851 1.00 97.88 190 HIS A N 1
ATOM 1498 C CA . HIS A 1 190 ? 6.759 -3.333 -16.934 1.00 97.88 190 HIS A CA 1
ATOM 1499 C C . HIS A 1 190 ? 5.419 -2.785 -16.444 1.00 97.88 190 HIS A C 1
ATOM 1501 O O . HIS A 1 190 ? 4.996 -3.040 -15.315 1.00 97.88 190 HIS A O 1
ATOM 1507 N N . ALA A 1 191 ? 4.686 -2.110 -17.329 1.00 94.75 191 ALA A N 1
ATOM 1508 C CA . ALA A 1 191 ? 3.383 -1.511 -17.035 1.00 94.75 191 ALA A CA 1
ATOM 1509 C C . ALA A 1 191 ? 2.355 -2.464 -16.383 1.00 94.75 191 ALA A C 1
ATOM 1511 O O . ALA A 1 191 ? 1.497 -2.009 -15.638 1.00 94.75 191 ALA A O 1
ATOM 1512 N N . GLY A 1 192 ? 2.424 -3.774 -16.646 1.00 97.06 192 GLY A N 1
ATOM 1513 C CA . GLY A 1 192 ? 1.513 -4.762 -16.055 1.00 97.06 192 GLY A CA 1
ATOM 1514 C C . GLY A 1 192 ? 1.819 -5.187 -14.613 1.00 97.06 192 GLY A C 1
ATOM 1515 O O . GLY A 1 192 ? 0.907 -5.643 -13.935 1.00 97.06 192 GLY A O 1
ATOM 1516 N N . ASN A 1 193 ? 3.060 -5.039 -14.135 1.00 98.31 193 ASN A N 1
ATOM 1517 C CA . ASN A 1 193 ? 3.504 -5.464 -12.795 1.00 98.31 193 ASN A CA 1
ATOM 1518 C C . ASN A 1 193 ? 4.054 -4.287 -11.957 1.00 98.31 193 ASN A C 1
ATOM 1520 O O . ASN A 1 193 ? 4.724 -4.459 -10.934 1.00 98.31 193 ASN A O 1
ATOM 1524 N N . SER A 1 194 ? 3.732 -3.076 -12.410 1.00 96.44 194 SER A N 1
ATOM 1525 C CA . SER A 1 194 ? 3.988 -1.794 -11.761 1.00 96.44 194 SER A CA 1
ATOM 1526 C C . SER A 1 194 ? 2.652 -1.094 -11.535 1.00 96.44 194 SER A C 1
ATOM 1528 O O . SER A 1 194 ? 1.691 -1.360 -12.262 1.00 96.44 194 SER A O 1
ATOM 1530 N N . SER A 1 195 ? 2.563 -0.209 -10.543 1.00 91.00 195 SER A N 1
ATOM 1531 C CA . SER A 1 195 ? 1.336 0.554 -10.349 1.00 91.00 195 SER A CA 1
ATOM 1532 C C . SER A 1 195 ? 1.049 1.480 -11.523 1.00 91.00 195 SER A C 1
ATOM 1534 O O . SER A 1 195 ? 1.945 2.030 -12.169 1.00 91.00 195 SER A O 1
ATOM 1536 N N . GLN A 1 196 ? -0.239 1.662 -11.792 1.00 86.25 196 GLN A N 1
ATOM 1537 C CA . GLN A 1 196 ? -0.689 2.589 -12.817 1.00 86.25 196 GLN A CA 1
ATOM 1538 C C . GLN A 1 196 ? -0.531 4.027 -12.317 1.00 86.25 196 GLN A C 1
ATOM 1540 O O . GLN A 1 196 ? -0.784 4.332 -11.147 1.00 86.25 196 GLN A O 1
ATOM 1545 N N . ILE A 1 197 ? -0.147 4.921 -13.226 1.00 79.75 197 ILE A N 1
ATOM 1546 C CA . ILE A 1 197 ? -0.262 6.361 -13.003 1.00 79.75 197 ILE A CA 1
ATOM 1547 C C . ILE A 1 197 ? -1.749 6.697 -13.092 1.00 79.75 197 ILE A C 1
ATOM 1549 O O . ILE A 1 197 ? -2.365 6.480 -14.133 1.00 79.75 197 ILE A O 1
ATOM 1553 N N . THR A 1 198 ? -2.320 7.190 -11.997 1.00 74.25 198 THR A N 1
ATOM 1554 C CA . THR A 1 198 ? -3.766 7.403 -11.871 1.00 74.25 198 THR A CA 1
ATOM 1555 C C . THR A 1 198 ? -4.084 8.686 -11.123 1.00 74.25 198 THR A C 1
ATOM 1557 O O . THR A 1 198 ? -3.330 9.106 -10.240 1.00 74.25 198 THR A O 1
ATOM 1560 N N . ASP A 1 199 ? -5.254 9.242 -11.414 1.00 77.44 199 ASP A N 1
ATOM 1561 C CA . ASP A 1 199 ? -5.844 10.347 -10.671 1.00 77.44 199 ASP A CA 1
ATOM 1562 C C . ASP A 1 199 ? -6.743 9.825 -9.543 1.00 77.44 199 ASP A C 1
ATOM 1564 O O . ASP A 1 199 ? -7.394 8.791 -9.667 1.00 77.44 199 ASP A O 1
ATOM 1568 N N . GLY A 1 200 ? -6.771 10.533 -8.413 1.00 74.56 200 GLY A N 1
ATOM 1569 C CA . GLY A 1 200 ? -7.611 10.155 -7.280 1.00 74.56 200 GLY A CA 1
ATOM 1570 C C . GLY A 1 200 ? -7.395 11.027 -6.047 1.00 74.56 200 GLY A C 1
ATOM 1571 O O . GLY A 1 200 ? -6.340 11.644 -5.867 1.00 74.56 200 GLY A O 1
ATOM 1572 N N . ALA A 1 201 ? -8.406 11.060 -5.183 1.00 75.56 201 ALA A N 1
ATOM 1573 C CA . ALA A 1 201 ? -8.381 11.735 -3.892 1.00 75.56 201 ALA A CA 1
ATOM 1574 C C . ALA A 1 201 ? -9.000 10.827 -2.825 1.00 75.56 201 ALA A C 1
ATOM 1576 O O . ALA A 1 201 ? -9.917 10.061 -3.103 1.00 75.56 201 ALA A O 1
ATOM 1577 N N . ALA A 1 202 ? -8.500 10.924 -1.597 1.00 74.06 202 ALA A N 1
ATOM 1578 C CA . ALA A 1 202 ? -9.043 10.207 -0.452 1.00 74.06 202 ALA A CA 1
ATOM 1579 C C . ALA A 1 202 ? -8.873 11.061 0.808 1.00 74.06 202 ALA A C 1
ATOM 1581 O O . ALA A 1 202 ? -7.918 11.833 0.924 1.00 74.06 202 ALA A O 1
ATOM 1582 N N . ALA A 1 203 ? -9.805 10.921 1.747 1.00 72.88 203 ALA A N 1
ATOM 1583 C CA . ALA A 1 203 ? -9.811 11.659 3.001 1.00 72.88 203 ALA A CA 1
ATOM 1584 C C . ALA A 1 203 ? -10.129 10.722 4.167 1.00 72.88 203 ALA A C 1
ATOM 1586 O O . ALA A 1 203 ? -10.981 9.843 4.059 1.00 72.88 203 ALA A O 1
ATOM 1587 N N . VAL A 1 204 ? -9.454 10.943 5.294 1.00 74.06 204 VAL A N 1
ATOM 1588 C CA . VAL A 1 204 ? -9.730 10.274 6.568 1.00 74.06 204 VAL A CA 1
ATOM 1589 C C . VAL A 1 204 ? -9.954 11.338 7.636 1.00 74.06 204 VAL A C 1
ATOM 1591 O O . VAL A 1 204 ? -9.155 12.267 7.768 1.00 74.06 204 VAL A O 1
ATOM 1594 N N . LEU A 1 205 ? -11.045 11.221 8.393 1.00 78.06 205 LEU A N 1
ATOM 1595 C CA . LEU A 1 205 ? -11.315 12.106 9.523 1.00 78.06 205 LEU A CA 1
ATOM 1596 C C . LEU A 1 205 ? -10.649 11.536 10.777 1.00 78.06 205 LEU A C 1
ATOM 1598 O O . LEU A 1 205 ? -10.919 10.406 11.176 1.00 78.06 205 LEU A O 1
ATOM 1602 N N . LEU A 1 206 ? -9.780 12.331 11.397 1.00 75.31 206 LEU A N 1
ATOM 1603 C CA . LEU A 1 206 ? -9.087 11.985 12.633 1.00 75.31 206 LEU A CA 1
ATOM 1604 C C . LEU A 1 206 ? -9.430 13.009 13.702 1.00 75.31 206 LEU A C 1
ATOM 1606 O O . LEU A 1 206 ? -9.464 14.209 13.432 1.00 75.31 206 LEU A O 1
ATOM 1610 N N . MET A 1 207 ? -9.669 12.526 14.915 1.00 67.00 207 MET A N 1
ATOM 1611 C CA . MET A 1 207 ? -10.097 13.348 16.039 1.00 67.00 207 MET A CA 1
ATOM 1612 C C . MET A 1 207 ? -9.415 12.876 17.320 1.00 67.00 207 MET A C 1
ATOM 1614 O O . MET A 1 207 ? -9.062 11.700 17.445 1.00 67.00 207 MET A O 1
ATOM 1618 N N . ALA A 1 208 ? -9.247 13.792 18.273 1.00 77.19 208 ALA A N 1
ATOM 1619 C CA . ALA A 1 208 ? -9.008 13.405 19.658 1.00 77.19 208 ALA A CA 1
ATOM 1620 C C . ALA A 1 208 ? -10.234 12.647 20.190 1.00 77.19 208 ALA A C 1
ATOM 1622 O O . ALA A 1 208 ? -11.366 12.935 19.786 1.00 77.19 208 ALA A O 1
ATOM 1623 N N . LYS A 1 209 ? -10.014 11.685 21.090 1.00 76.31 209 LYS A N 1
ATOM 1624 C CA . LYS A 1 209 ? -11.091 10.850 21.637 1.00 76.31 209 LYS A CA 1
ATOM 1625 C C . LYS A 1 209 ? -12.144 11.713 22.332 1.00 76.31 209 LYS A C 1
ATOM 1627 O O . LYS A 1 209 ? -13.329 11.577 22.054 1.00 76.31 209 LYS A O 1
ATOM 1632 N N . GLU A 1 210 ? -11.689 12.641 23.163 1.00 74.69 210 GLU A N 1
ATOM 1633 C CA . GLU A 1 210 ? -12.522 13.532 23.969 1.00 74.69 210 GLU A CA 1
ATOM 1634 C C . GLU A 1 210 ? -13.407 14.400 23.068 1.00 74.69 210 GLU A C 1
ATOM 1636 O O . GLU A 1 210 ? -14.578 14.620 23.362 1.00 74.69 210 GLU A O 1
ATOM 1641 N N . LYS A 1 211 ? -12.873 14.836 21.918 1.00 74.88 211 LYS A N 1
ATOM 1642 C CA . LYS A 1 211 ? -13.640 15.627 20.955 1.00 74.88 211 LYS A CA 1
ATOM 1643 C C . LYS A 1 211 ? -14.668 14.792 20.195 1.00 74.88 211 LYS A C 1
ATOM 1645 O O . LYS A 1 211 ? -15.755 15.285 19.909 1.00 74.88 211 LYS A O 1
ATOM 1650 N N . ALA A 1 212 ? -14.337 13.547 19.853 1.00 74.12 212 ALA A N 1
ATOM 1651 C CA . ALA A 1 212 ? -15.297 12.633 19.239 1.00 74.12 212 ALA A CA 1
ATOM 1652 C C . ALA A 1 212 ? -16.468 12.336 20.193 1.00 74.12 212 ALA A C 1
ATOM 1654 O O . ALA A 1 212 ? -17.618 12.350 19.760 1.00 74.12 212 ALA A O 1
ATOM 1655 N N . GLU A 1 213 ? -16.183 12.154 21.488 1.00 81.06 213 GLU A N 1
ATOM 1656 C CA . GLU A 1 213 ? -17.192 11.980 22.542 1.00 81.06 213 GLU A CA 1
ATOM 1657 C C . GLU A 1 213 ? -18.055 13.238 22.726 1.00 81.06 213 GLU A C 1
ATOM 1659 O O . GLU A 1 213 ? -19.279 13.133 22.729 1.00 81.06 213 GLU A O 1
ATOM 1664 N N . GLU A 1 214 ? -17.442 14.427 22.796 1.00 82.31 214 GLU A N 1
ATOM 1665 C CA . GLU A 1 214 ? -18.149 15.716 22.895 1.00 82.31 214 GLU A CA 1
ATOM 1666 C C . GLU A 1 214 ? -19.125 15.935 21.727 1.00 82.31 214 GLU A C 1
ATOM 1668 O O . GLU A 1 214 ? -20.249 16.389 21.929 1.00 82.31 214 GLU A O 1
ATOM 1673 N N . LEU A 1 215 ? -18.707 15.602 20.502 1.00 84.25 215 LEU A N 1
ATOM 1674 C CA . LEU A 1 215 ? -19.527 15.762 19.299 1.00 84.25 215 LEU A CA 1
ATOM 1675 C C . LEU A 1 215 ? -20.489 14.589 19.045 1.00 84.25 215 LEU A C 1
ATOM 1677 O O . LEU A 1 215 ? -21.233 14.624 18.066 1.00 84.25 215 LEU A O 1
ATOM 1681 N N . GLY A 1 216 ? -20.467 13.540 19.874 1.00 91.00 216 GLY A N 1
ATOM 1682 C CA . GLY A 1 216 ? -21.300 12.349 19.688 1.00 91.00 216 GLY A CA 1
ATOM 1683 C C . GLY A 1 216 ? -20.976 11.541 18.422 1.00 91.00 216 GLY A C 1
ATOM 1684 O O . GLY A 1 216 ? -21.845 10.845 17.897 1.00 91.00 216 GLY A O 1
ATOM 1685 N N . VAL A 1 217 ? -19.746 11.628 17.904 1.00 86.25 217 VAL A N 1
ATOM 1686 C CA . VAL A 1 217 ? -19.315 10.907 16.697 1.00 86.25 217 VAL A CA 1
ATOM 1687 C C . VAL A 1 217 ? -18.697 9.567 17.090 1.00 86.25 217 VAL A C 1
ATOM 1689 O O . VAL A 1 217 ? -17.738 9.508 17.860 1.00 86.25 217 VAL A O 1
ATOM 1692 N N . LYS A 1 218 ? -19.209 8.466 16.528 1.00 91.38 218 LYS A N 1
ATOM 1693 C CA . LYS A 1 218 ? -18.677 7.124 16.798 1.00 91.38 218 LYS A CA 1
ATOM 1694 C C . LYS A 1 218 ? -17.305 6.932 16.140 1.00 91.38 218 LYS A C 1
ATOM 1696 O O . LYS A 1 218 ? -17.188 6.918 14.915 1.00 91.38 218 LYS A O 1
ATOM 1701 N N . ALA A 1 219 ? -16.270 6.729 16.953 1.00 88.12 219 ALA A N 1
ATOM 1702 C CA . ALA A 1 219 ? -14.943 6.358 16.470 1.00 88.12 219 ALA A CA 1
ATOM 1703 C C . ALA A 1 219 ? -14.949 4.930 15.892 1.00 88.12 219 ALA A C 1
ATOM 1705 O O . ALA A 1 219 ? -15.427 4.001 16.535 1.00 88.12 219 ALA A O 1
ATOM 1706 N N . ARG A 1 220 ? -14.391 4.755 14.689 1.00 93.44 220 ARG A N 1
ATOM 1707 C CA . ARG A 1 220 ? -14.327 3.453 13.989 1.00 93.44 220 ARG A CA 1
ATOM 1708 C C . ARG A 1 220 ? -13.057 2.659 14.302 1.00 93.44 220 ARG A C 1
ATOM 1710 O O . ARG A 1 220 ? -13.055 1.434 14.304 1.00 93.44 220 ARG A O 1
ATOM 1717 N N . ALA A 1 221 ? -11.959 3.363 14.552 1.00 92.75 221 ALA A N 1
ATOM 1718 C CA . ALA A 1 221 ? -10.666 2.779 14.871 1.00 92.75 221 ALA A CA 1
ATOM 1719 C C . ALA A 1 221 ? -9.812 3.767 15.666 1.00 92.75 221 ALA A C 1
ATOM 1721 O O . ALA A 1 221 ? -10.064 4.974 15.663 1.00 92.75 221 ALA A O 1
ATOM 1722 N N . ARG A 1 222 ? -8.759 3.255 16.300 1.00 88.00 222 ARG A N 1
ATOM 1723 C CA . ARG A 1 222 ? -7.707 4.055 16.934 1.00 88.00 222 ARG A CA 1
ATOM 1724 C C . ARG A 1 222 ? -6.344 3.723 16.346 1.00 88.00 222 ARG A C 1
ATOM 1726 O O . ARG A 1 222 ? -6.052 2.570 16.051 1.00 88.00 222 ARG A O 1
ATOM 1733 N N . ILE A 1 223 ? -5.485 4.727 16.218 1.00 86.69 223 ILE A N 1
ATOM 1734 C CA . ILE A 1 223 ? -4.085 4.528 15.833 1.00 86.69 223 ILE A CA 1
ATOM 1735 C C . ILE A 1 223 ? -3.301 4.105 17.079 1.00 86.69 223 ILE A C 1
ATOM 1737 O O . ILE A 1 223 ? -3.252 4.859 18.049 1.00 86.69 223 ILE A O 1
ATOM 1741 N N . ILE A 1 224 ? -2.667 2.931 17.044 1.00 90.38 224 ILE A N 1
ATOM 1742 C CA . ILE A 1 224 ? -1.913 2.376 18.187 1.00 90.38 224 ILE A CA 1
ATOM 1743 C C . ILE A 1 224 ? -0.402 2.317 17.951 1.00 90.38 224 ILE A C 1
ATOM 1745 O O . ILE A 1 224 ? 0.369 2.134 18.887 1.00 90.38 224 ILE A O 1
ATOM 1749 N N . GLY A 1 225 ? 0.052 2.511 16.712 1.00 80.81 225 GLY A N 1
ATOM 1750 C CA . GLY A 1 225 ? 1.475 2.545 16.400 1.00 80.81 225 GLY A CA 1
ATOM 1751 C C . GLY A 1 225 ? 1.753 3.282 15.104 1.00 80.81 225 GLY A C 1
ATOM 1752 O O . GLY A 1 225 ? 1.060 3.086 14.112 1.00 80.81 225 GLY A O 1
ATOM 1753 N N . GLN A 1 226 ? 2.790 4.122 15.096 1.00 83.69 226 GLN A N 1
ATOM 1754 C CA . GLN A 1 226 ? 3.273 4.784 13.882 1.00 83.69 226 GLN A CA 1
ATOM 1755 C C . GLN A 1 226 ? 4.794 4.860 13.849 1.00 83.69 226 GLN A C 1
ATOM 1757 O O . GLN A 1 226 ? 5.452 5.224 14.834 1.00 83.69 226 GLN A O 1
ATOM 1762 N N . ALA A 1 227 ? 5.370 4.569 12.691 1.00 77.88 227 ALA A N 1
ATOM 1763 C CA . ALA A 1 227 ? 6.795 4.675 12.441 1.00 77.88 227 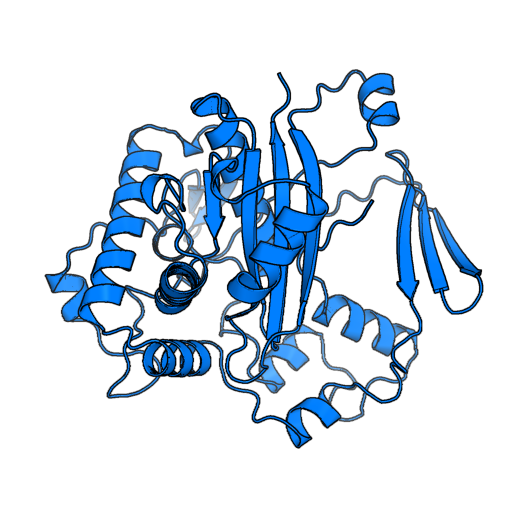ALA A CA 1
ATOM 1764 C C . ALA A 1 227 ? 7.060 5.390 11.118 1.00 77.88 227 ALA A C 1
ATOM 1766 O O . ALA A 1 227 ? 6.384 5.166 10.118 1.00 77.88 227 ALA A O 1
ATOM 1767 N N . VAL A 1 228 ? 8.094 6.229 11.124 1.00 79.38 228 VAL A N 1
ATOM 1768 C CA . VAL A 1 228 ? 8.694 6.777 9.912 1.00 79.38 228 VAL A CA 1
ATOM 1769 C C . VAL A 1 228 ? 10.181 6.467 9.976 1.00 79.38 228 VAL A C 1
ATOM 1771 O O . VAL A 1 228 ? 10.820 6.697 11.006 1.00 79.38 228 VAL A O 1
ATOM 1774 N N . VAL A 1 229 ? 10.726 5.923 8.897 1.00 75.12 229 VAL A N 1
ATOM 1775 C CA . VAL A 1 229 ? 12.122 5.488 8.806 1.00 75.12 229 VAL A CA 1
ATOM 1776 C C . VAL A 1 229 ? 12.793 6.094 7.585 1.00 75.12 229 VAL A C 1
ATOM 1778 O O . VAL A 1 229 ? 12.120 6.432 6.614 1.00 75.12 229 VAL A O 1
ATOM 1781 N N . GLY A 1 230 ? 14.113 6.246 7.660 1.00 75.06 230 GLY A N 1
ATOM 1782 C CA . GLY A 1 230 ? 14.948 6.341 6.467 1.00 75.06 230 GLY A CA 1
ATOM 1783 C C . GLY A 1 230 ? 15.311 4.948 5.964 1.00 75.06 230 GLY A C 1
ATOM 1784 O O . GLY A 1 230 ? 15.425 4.019 6.767 1.00 75.06 230 GLY A O 1
ATOM 1785 N N . SER A 1 231 ? 15.481 4.831 4.656 1.00 76.56 231 SER A N 1
ATOM 1786 C CA . SER A 1 231 ? 16.015 3.680 3.937 1.00 76.56 231 SER A CA 1
ATOM 1787 C C . SER A 1 231 ? 17.085 4.152 2.951 1.00 76.56 231 SER A C 1
ATOM 1789 O O . SER A 1 231 ? 17.351 5.346 2.817 1.00 76.56 231 SER A O 1
ATOM 1791 N N . ASP A 1 232 ? 17.729 3.200 2.288 1.00 82.38 232 ASP A N 1
ATOM 1792 C CA . ASP A 1 232 ? 18.732 3.469 1.261 1.00 82.38 232 ASP A CA 1
ATOM 1793 C C . ASP A 1 232 ? 18.127 4.326 0.123 1.00 82.38 232 ASP A C 1
ATOM 1795 O O . ASP A 1 232 ? 17.108 3.917 -0.432 1.00 82.38 232 ASP A O 1
ATOM 1799 N N . PRO A 1 233 ? 18.697 5.496 -0.231 1.00 72.75 233 PRO A N 1
ATOM 1800 C CA . PRO A 1 233 ? 18.195 6.342 -1.319 1.00 72.75 233 PRO A CA 1
ATOM 1801 C C . PRO A 1 233 ? 18.276 5.712 -2.717 1.00 72.75 233 PRO A C 1
ATOM 1803 O O . PRO A 1 233 ? 17.529 6.121 -3.600 1.00 72.75 233 PRO A O 1
ATOM 1806 N N . VAL A 1 234 ? 19.155 4.730 -2.932 1.00 78.12 234 VAL A N 1
ATOM 1807 C CA . VAL A 1 234 ? 19.255 3.967 -4.188 1.00 78.12 234 VAL A CA 1
ATOM 1808 C C . VAL A 1 234 ? 18.189 2.873 -4.220 1.00 78.12 234 VAL A C 1
ATOM 1810 O O . VAL A 1 234 ? 17.510 2.694 -5.228 1.00 78.12 234 VAL A O 1
ATOM 1813 N N . LEU A 1 235 ? 17.959 2.196 -3.090 1.00 87.19 235 LEU A N 1
ATOM 1814 C CA . LEU A 1 235 ? 16.880 1.214 -2.903 1.00 87.19 235 LEU A CA 1
ATOM 1815 C C . LEU A 1 235 ? 15.674 1.852 -2.197 1.00 87.19 235 LEU A C 1
ATOM 1817 O O . LEU A 1 235 ? 15.137 1.301 -1.229 1.00 87.19 235 LEU A O 1
ATOM 1821 N N . MET A 1 236 ? 15.271 3.044 -2.648 1.00 76.62 236 MET A N 1
ATOM 1822 C CA . MET A 1 236 ? 14.376 3.946 -1.912 1.00 76.62 236 MET A CA 1
ATOM 1823 C C . MET A 1 236 ? 13.027 3.350 -1.524 1.00 76.62 236 MET A C 1
ATOM 1825 O O . MET A 1 236 ? 12.392 3.818 -0.581 1.00 76.62 236 MET A O 1
ATOM 1829 N N . LEU A 1 237 ? 12.610 2.287 -2.206 1.00 87.88 237 LEU A N 1
ATOM 1830 C CA . LEU A 1 237 ? 11.323 1.651 -1.980 1.00 87.88 237 LEU A CA 1
ATOM 1831 C C . LEU A 1 237 ? 11.345 0.584 -0.871 1.00 87.88 237 LEU A C 1
ATOM 1833 O O . LEU A 1 237 ? 10.308 0.023 -0.534 1.00 87.88 237 LEU A O 1
ATOM 1837 N N . THR A 1 238 ? 12.499 0.332 -0.246 1.00 92.81 238 THR A N 1
ATOM 1838 C CA . THR A 1 238 ? 12.673 -0.688 0.812 1.00 92.81 238 THR A CA 1
ATOM 1839 C C . THR A 1 238 ? 12.197 -0.252 2.203 1.00 92.81 238 THR A C 1
ATOM 1841 O O . THR A 1 238 ? 12.196 -1.053 3.140 1.00 92.81 238 THR A O 1
ATOM 1844 N N . GLY A 1 239 ? 11.734 0.993 2.354 1.00 87.88 239 GLY A N 1
ATOM 1845 C CA . GLY A 1 239 ? 11.216 1.552 3.606 1.00 87.88 239 GLY A CA 1
ATOM 1846 C C . GLY A 1 239 ? 10.266 0.644 4.418 1.00 87.88 239 GLY A C 1
ATOM 1847 O O . GLY A 1 239 ? 10.452 0.557 5.637 1.00 87.88 239 GLY A O 1
ATOM 1848 N N . PRO A 1 240 ? 9.295 -0.070 3.805 1.00 95.12 240 PRO A N 1
ATOM 1849 C CA . PRO A 1 240 ? 8.408 -1.004 4.506 1.00 95.12 240 PRO A CA 1
ATOM 1850 C C . PRO A 1 240 ? 9.130 -2.077 5.333 1.00 95.12 240 PRO A C 1
ATOM 1852 O O . PRO A 1 240 ? 8.698 -2.375 6.449 1.00 95.12 240 PRO A O 1
ATOM 1855 N N . ILE A 1 241 ? 10.255 -2.611 4.840 1.00 96.56 241 ILE A N 1
ATOM 1856 C CA . ILE A 1 241 ? 11.051 -3.643 5.529 1.00 96.56 241 ILE A CA 1
ATOM 1857 C C . ILE A 1 241 ? 11.524 -3.116 6.885 1.00 96.56 241 ILE A C 1
ATOM 1859 O O . ILE A 1 241 ? 11.309 -3.742 7.919 1.00 96.56 241 ILE A O 1
ATOM 1863 N N . THR A 1 242 ? 12.111 -1.919 6.905 1.00 91.25 242 THR A N 1
ATOM 1864 C CA . THR A 1 242 ? 12.643 -1.314 8.134 1.00 91.25 242 THR A CA 1
ATOM 1865 C C . THR A 1 242 ? 11.547 -0.723 9.027 1.00 91.25 242 THR A C 1
ATOM 1867 O O . THR A 1 242 ? 11.715 -0.641 10.247 1.00 91.25 242 THR A O 1
ATOM 1870 N N . ALA A 1 243 ? 10.427 -0.284 8.447 1.00 87.62 243 ALA A N 1
ATOM 1871 C CA . ALA A 1 243 ? 9.322 0.310 9.196 1.00 87.62 243 ALA A CA 1
ATOM 1872 C C . ALA A 1 243 ? 8.509 -0.736 9.978 1.00 87.62 243 ALA A C 1
ATOM 1874 O O . ALA A 1 243 ? 8.073 -0.444 11.094 1.00 87.62 243 ALA A O 1
ATOM 1875 N N . THR A 1 244 ? 8.369 -1.951 9.435 1.00 97.50 244 THR A N 1
ATOM 1876 C CA . THR A 1 244 ? 7.559 -3.037 10.015 1.00 97.50 244 THR A CA 1
ATOM 1877 C C . THR A 1 244 ? 7.946 -3.397 11.460 1.00 97.50 244 THR A C 1
ATOM 1879 O O . THR A 1 244 ? 7.110 -3.232 12.351 1.00 97.50 244 THR A O 1
ATOM 1882 N N . PRO A 1 245 ? 9.193 -3.811 11.771 1.00 96.12 245 PRO A N 1
ATOM 1883 C CA . PRO A 1 245 ? 9.550 -4.185 13.141 1.00 96.12 245 PRO A CA 1
ATOM 1884 C C . PRO A 1 245 ? 9.430 -3.008 14.120 1.00 96.12 245 PRO A C 1
ATOM 1886 O O . PRO A 1 245 ? 9.089 -3.199 15.285 1.00 96.12 245 PRO A O 1
ATOM 1889 N N . LYS A 1 246 ? 9.653 -1.769 13.657 1.00 92.56 246 LYS A N 1
ATOM 1890 C CA . LYS A 1 246 ? 9.543 -0.573 14.505 1.00 92.56 246 LYS A CA 1
ATOM 1891 C C . LYS A 1 246 ? 8.101 -0.243 14.867 1.00 92.56 246 LYS A C 1
ATOM 1893 O O . LYS A 1 246 ? 7.856 0.185 15.993 1.00 92.56 246 LYS A O 1
ATOM 1898 N N . VAL A 1 247 ? 7.161 -0.383 13.930 1.00 93.25 247 VAL A N 1
ATOM 1899 C CA . VAL A 1 247 ? 5.749 -0.102 14.220 1.00 93.25 247 VAL A CA 1
ATOM 1900 C C . VAL A 1 247 ? 5.145 -1.184 15.113 1.00 93.25 247 VAL A C 1
ATOM 1902 O O . VAL A 1 247 ? 4.443 -0.839 16.058 1.00 93.25 247 VAL A O 1
ATOM 1905 N N . LEU A 1 248 ? 5.507 -2.453 14.891 1.00 98.19 248 LEU A N 1
ATOM 1906 C CA . LEU A 1 248 ? 5.092 -3.582 15.725 1.00 98.19 248 LEU A CA 1
ATOM 1907 C C . LEU A 1 248 ? 5.574 -3.409 17.169 1.00 98.19 248 LEU A C 1
ATOM 1909 O O . LEU A 1 248 ? 4.770 -3.452 18.096 1.00 98.19 248 LEU A O 1
ATOM 1913 N N . ALA A 1 249 ? 6.858 -3.081 17.360 1.00 96.31 249 ALA A N 1
ATOM 1914 C CA . ALA A 1 249 ? 7.413 -2.807 18.685 1.00 96.31 249 ALA A CA 1
ATOM 1915 C C . ALA A 1 249 ? 6.718 -1.628 19.389 1.00 96.31 249 ALA A C 1
ATOM 1917 O O . ALA A 1 249 ? 6.451 -1.699 20.584 1.00 96.31 249 ALA A O 1
ATOM 1918 N N . LYS A 1 250 ? 6.386 -0.553 18.657 1.00 87.44 250 LYS A N 1
ATOM 1919 C CA . LYS A 1 250 ? 5.650 0.595 19.216 1.00 87.44 250 LYS A CA 1
ATOM 1920 C C . LYS A 1 250 ? 4.214 0.260 19.609 1.00 87.44 250 LYS A C 1
ATOM 1922 O O . LYS A 1 250 ? 3.729 0.821 20.582 1.00 87.44 250 LYS A O 1
ATOM 1927 N N . ALA A 1 251 ? 3.555 -0.607 18.844 1.00 90.81 251 ALA A N 1
ATOM 1928 C CA . ALA A 1 251 ? 2.203 -1.069 19.134 1.00 90.81 251 ALA A CA 1
ATOM 1929 C C . ALA A 1 251 ? 2.172 -2.173 20.209 1.00 90.81 251 ALA A C 1
ATOM 1931 O O . ALA A 1 251 ? 1.096 -2.518 20.683 1.00 90.81 251 ALA A O 1
ATOM 1932 N N . GLY A 1 252 ? 3.329 -2.733 20.587 1.00 97.94 252 GLY A N 1
ATOM 1933 C CA . GLY A 1 252 ? 3.403 -3.884 21.489 1.00 97.94 252 GLY A CA 1
ATOM 1934 C C . GLY A 1 252 ? 2.840 -5.169 20.873 1.00 97.94 252 GLY A C 1
ATOM 1935 O O . GLY A 1 252 ? 2.365 -6.028 21.607 1.00 97.94 252 GLY A O 1
ATOM 1936 N N . LEU A 1 253 ? 2.877 -5.290 19.542 1.00 98.56 253 LEU A N 1
ATOM 1937 C CA . LEU A 1 253 ? 2.293 -6.401 18.787 1.00 98.56 253 LEU A CA 1
ATOM 1938 C C . LEU A 1 253 ? 3.362 -7.235 18.083 1.00 98.56 253 LEU A C 1
ATOM 1940 O O . LEU A 1 253 ? 4.449 -6.757 17.750 1.00 98.56 253 LEU A O 1
ATOM 1944 N N . LYS A 1 254 ? 3.021 -8.488 17.800 1.00 98.38 254 LYS A N 1
ATOM 1945 C CA . LYS A 1 254 ? 3.735 -9.368 16.876 1.00 98.38 254 LYS A CA 1
ATOM 1946 C C . LYS A 1 254 ? 3.080 -9.303 15.501 1.00 98.38 254 LYS A C 1
ATOM 1948 O O . LYS A 1 254 ? 1.909 -8.965 15.366 1.00 98.38 254 LYS A O 1
ATOM 1953 N N . LEU A 1 255 ? 3.820 -9.699 14.465 1.00 98.38 255 LEU A N 1
ATOM 1954 C CA . LEU A 1 255 ? 3.272 -9.786 13.108 1.00 98.38 255 LEU A CA 1
ATOM 1955 C C . LEU A 1 255 ? 2.066 -10.742 13.028 1.00 98.38 255 LEU A C 1
ATOM 1957 O O . LEU A 1 255 ? 1.134 -10.479 12.278 1.00 98.38 255 LEU A O 1
ATOM 1961 N N . SER A 1 256 ? 2.064 -11.810 13.835 1.00 98.19 256 SER A N 1
ATOM 1962 C CA . SER A 1 256 ? 0.956 -12.770 13.944 1.00 98.19 256 SER A CA 1
ATOM 1963 C C . SER A 1 256 ? -0.346 -12.163 14.463 1.00 98.19 256 SER A C 1
ATOM 1965 O O . SER A 1 256 ? -1.408 -12.715 14.190 1.00 98.19 256 SER A O 1
ATOM 1967 N N . ASP A 1 257 ? -0.262 -11.050 15.194 1.00 98.50 257 ASP A N 1
ATOM 1968 C CA . ASP A 1 257 ? -1.419 -10.381 15.792 1.00 98.50 257 ASP A CA 1
ATOM 1969 C C . ASP A 1 257 ? -2.129 -9.468 14.782 1.00 98.50 257 ASP A C 1
ATOM 1971 O O . ASP A 1 257 ? -3.210 -8.963 15.062 1.00 98.50 257 ASP A O 1
ATOM 1975 N N . ILE A 1 258 ? -1.523 -9.229 13.612 1.00 98.75 258 ILE A N 1
ATOM 1976 C CA . ILE A 1 258 ? -2.103 -8.404 12.555 1.00 98.75 258 ILE A CA 1
ATOM 1977 C C . ILE A 1 258 ? -3.078 -9.246 11.728 1.00 98.75 258 ILE A C 1
ATOM 1979 O O . ILE A 1 258 ? -2.721 -10.310 11.210 1.00 98.75 258 ILE A O 1
ATOM 1983 N N . ASP A 1 259 ? -4.306 -8.754 11.586 1.00 98.81 259 ASP A N 1
ATOM 1984 C CA . ASP A 1 259 ? -5.390 -9.413 10.856 1.00 98.81 259 ASP A CA 1
ATOM 1985 C C . ASP A 1 259 ? -5.391 -9.050 9.373 1.00 98.81 259 ASP A C 1
ATOM 1987 O O . ASP A 1 259 ? -5.680 -9.904 8.539 1.00 98.81 259 ASP A O 1
ATOM 1991 N N . LEU A 1 260 ? -5.031 -7.807 9.043 1.00 98.81 260 LEU A N 1
ATOM 1992 C CA . LEU A 1 260 ? -4.951 -7.315 7.668 1.00 98.81 260 LEU A CA 1
ATOM 1993 C C . LEU A 1 260 ? -3.753 -6.392 7.468 1.00 98.81 260 LEU A C 1
ATOM 1995 O O . LEU A 1 260 ? -3.409 -5.585 8.335 1.00 98.81 260 LEU A O 1
ATOM 1999 N N . ILE A 1 261 ? -3.125 -6.499 6.300 1.00 98.88 261 ILE A N 1
ATOM 2000 C CA . ILE A 1 261 ? -1.969 -5.692 5.920 1.00 98.88 261 ILE A CA 1
ATOM 2001 C C . ILE A 1 261 ? -2.230 -5.049 4.560 1.00 98.88 261 ILE A C 1
ATOM 2003 O O . ILE A 1 261 ? -2.394 -5.752 3.569 1.00 98.88 261 ILE A O 1
ATOM 2007 N N . GLU A 1 262 ? -2.187 -3.722 4.509 1.00 98.62 262 GLU A N 1
ATOM 2008 C CA . GLU A 1 262 ? -2.142 -2.956 3.263 1.00 98.62 262 GLU A CA 1
ATOM 2009 C C . GLU A 1 262 ? -0.708 -2.459 3.039 1.00 98.62 262 GLU A C 1
ATOM 2011 O O . GLU A 1 262 ? -0.235 -1.542 3.713 1.00 98.62 262 GLU A O 1
ATOM 2016 N N . ILE A 1 263 ? 0.010 -3.068 2.098 1.00 98.31 263 ILE A N 1
ATOM 2017 C CA . ILE A 1 263 ? 1.326 -2.614 1.636 1.00 98.31 263 ILE A CA 1
ATOM 2018 C C . ILE A 1 263 ? 1.202 -2.069 0.218 1.00 98.31 263 ILE A C 1
ATOM 2020 O O . ILE A 1 263 ? 0.738 -2.763 -0.684 1.00 98.31 263 ILE A O 1
ATOM 2024 N N . ASN A 1 264 ? 1.644 -0.830 0.002 1.00 95.75 264 ASN A N 1
ATOM 2025 C CA . ASN A 1 264 ? 1.554 -0.225 -1.322 1.00 95.75 264 ASN A CA 1
ATOM 2026 C C . ASN A 1 264 ? 2.356 -1.001 -2.375 1.00 95.75 264 ASN A C 1
ATOM 2028 O O . ASN A 1 264 ? 3.547 -1.261 -2.201 1.00 95.75 264 ASN A O 1
ATOM 2032 N N . GLU A 1 265 ? 1.714 -1.287 -3.503 1.00 97.69 265 GLU A N 1
ATOM 2033 C CA . GLU A 1 265 ? 2.280 -2.049 -4.617 1.00 97.69 265 GLU A CA 1
ATOM 2034 C C . GLU A 1 265 ? 2.818 -1.106 -5.703 1.00 97.69 265 GLU A C 1
ATOM 2036 O O . GLU A 1 265 ? 2.382 -1.167 -6.846 1.00 97.69 265 GLU A O 1
ATOM 2041 N N . ALA A 1 266 ? 3.740 -0.197 -5.360 1.00 89.88 266 ALA A N 1
ATOM 2042 C CA . ALA A 1 266 ? 4.321 0.719 -6.356 1.00 89.88 266 ALA A CA 1
ATOM 2043 C C . ALA A 1 266 ? 4.955 -0.052 -7.533 1.00 89.88 266 ALA A C 1
ATOM 2045 O O . ALA A 1 266 ? 4.766 0.276 -8.699 1.00 89.88 266 ALA A O 1
ATOM 2046 N N . PHE A 1 267 ? 5.660 -1.131 -7.202 1.00 98.25 267 PHE A N 1
ATOM 2047 C CA . PHE A 1 267 ? 6.210 -2.114 -8.128 1.00 98.25 267 PHE A CA 1
ATOM 2048 C C . PHE A 1 267 ? 6.114 -3.478 -7.459 1.00 98.25 267 PHE A C 1
ATOM 2050 O O . PHE A 1 267 ? 6.306 -3.545 -6.244 1.00 98.25 267 PHE A O 1
ATOM 2057 N N . ALA A 1 268 ? 5.889 -4.563 -8.206 1.00 98.62 268 ALA A N 1
ATOM 2058 C CA . ALA A 1 268 ? 5.775 -5.908 -7.630 1.00 98.62 268 ALA A CA 1
ATOM 2059 C C . ALA A 1 268 ? 6.990 -6.309 -6.767 1.00 98.62 268 ALA A C 1
ATOM 2061 O O . ALA A 1 268 ? 6.847 -7.045 -5.790 1.00 98.62 268 ALA A O 1
ATOM 2062 N N . SER A 1 269 ? 8.183 -5.766 -7.048 1.00 98.56 269 SER A N 1
ATOM 2063 C CA . SER A 1 269 ? 9.387 -6.091 -6.273 1.00 98.56 269 SER A CA 1
ATOM 2064 C C . SER A 1 269 ? 9.356 -5.548 -4.844 1.00 98.56 269 SER A C 1
ATOM 2066 O O . SER A 1 269 ? 9.999 -6.118 -3.969 1.00 98.56 269 SER A O 1
ATOM 2068 N N . VAL A 1 270 ? 8.580 -4.496 -4.568 1.00 97.94 270 VAL A N 1
ATOM 2069 C CA . VAL A 1 270 ? 8.470 -3.887 -3.234 1.00 97.94 270 VAL A CA 1
ATOM 2070 C C . VAL A 1 270 ? 7.809 -4.842 -2.228 1.00 97.94 270 VAL A C 1
ATOM 2072 O O . VAL A 1 270 ? 8.465 -5.206 -1.245 1.00 97.94 270 VAL A O 1
ATOM 2075 N N . PRO A 1 271 ? 6.561 -5.312 -2.439 1.00 98.44 271 PRO A N 1
ATOM 2076 C CA . PRO A 1 271 ? 5.940 -6.283 -1.549 1.00 98.44 271 PRO A CA 1
ATOM 2077 C C . PRO A 1 271 ? 6.638 -7.648 -1.588 1.00 98.44 271 PRO A C 1
ATOM 2079 O O . PRO A 1 271 ? 6.674 -8.317 -0.559 1.00 98.44 271 PRO A O 1
ATOM 2082 N N . LEU A 1 272 ? 7.243 -8.058 -2.710 1.00 98.75 272 LEU A N 1
ATOM 2083 C CA . LEU A 1 272 ? 7.977 -9.329 -2.796 1.00 98.75 272 LEU A CA 1
ATOM 2084 C C . LEU A 1 272 ? 9.305 -9.315 -2.019 1.00 98.75 272 LEU A C 1
ATOM 2086 O O . LEU A 1 272 ? 9.638 -10.305 -1.361 1.00 98.75 272 LEU A O 1
ATOM 2090 N N . ALA A 1 273 ? 10.044 -8.202 -2.031 1.00 98.62 273 ALA A N 1
ATOM 2091 C CA . ALA A 1 273 ? 11.224 -8.023 -1.184 1.00 98.62 273 ALA A CA 1
ATOM 2092 C C . ALA A 1 273 ? 10.820 -7.959 0.295 1.00 98.62 273 ALA A C 1
ATOM 2094 O O . ALA A 1 273 ? 11.411 -8.633 1.138 1.00 98.62 273 ALA A O 1
ATOM 2095 N N . TRP A 1 274 ? 9.747 -7.224 0.611 1.00 98.50 274 TRP A N 1
ATOM 2096 C CA . TRP A 1 274 ? 9.188 -7.192 1.962 1.00 98.50 274 TRP A CA 1
ATOM 2097 C C . TRP A 1 274 ? 8.753 -8.581 2.449 1.00 98.50 274 TRP A C 1
ATOM 2099 O O . TRP A 1 274 ? 9.085 -8.961 3.570 1.00 98.50 274 TRP A O 1
ATOM 2109 N N . LYS A 1 275 ? 8.103 -9.380 1.595 1.00 98.56 275 LYS A N 1
ATOM 2110 C CA . LYS A 1 275 ? 7.720 -10.768 1.885 1.00 98.56 275 LYS A CA 1
ATOM 2111 C C . LYS A 1 275 ? 8.929 -11.631 2.250 1.00 98.56 275 LYS A C 1
ATOM 2113 O O . LYS A 1 275 ? 8.849 -12.390 3.212 1.00 98.56 275 LYS A O 1
ATOM 2118 N N . ARG A 1 276 ? 10.041 -11.519 1.515 1.00 98.38 276 ARG A N 1
ATOM 2119 C CA . ARG A 1 276 ? 11.275 -12.285 1.784 1.00 98.38 276 ARG A CA 1
ATOM 2120 C C . ARG A 1 276 ? 11.881 -11.953 3.155 1.00 98.38 276 ARG A C 1
ATOM 2122 O O . ARG A 1 276 ? 12.301 -12.864 3.864 1.00 98.38 276 ARG A O 1
ATOM 2129 N N . GLU A 1 277 ? 11.885 -10.675 3.532 1.00 98.00 277 GLU A N 1
ATOM 2130 C CA . GLU A 1 277 ? 12.475 -10.188 4.790 1.00 98.00 277 GLU A CA 1
ATOM 2131 C C . GLU A 1 277 ? 11.578 -10.429 6.008 1.00 98.00 277 GLU A C 1
ATOM 2133 O O . GLU A 1 277 ? 12.018 -10.933 7.040 1.00 98.00 277 GLU A O 1
ATOM 2138 N N . VAL A 1 278 ? 10.301 -10.063 5.892 1.00 97.94 278 VAL A N 1
ATOM 2139 C CA . VAL A 1 278 ? 9.357 -10.018 7.017 1.00 97.94 278 VAL A CA 1
ATOM 2140 C C . VAL A 1 278 ? 8.582 -11.326 7.175 1.00 97.94 278 VAL A C 1
ATOM 2142 O O . VAL A 1 278 ? 8.128 -11.629 8.276 1.00 97.94 278 VAL A O 1
ATOM 2145 N N . LYS A 1 279 ? 8.469 -12.125 6.105 1.00 98.00 279 LYS A N 1
ATOM 2146 C CA . LYS A 1 279 ? 7.760 -13.418 6.072 1.00 98.00 279 LYS A CA 1
ATOM 2147 C C . LYS A 1 279 ? 6.323 -13.334 6.627 1.00 98.00 279 LYS A C 1
ATOM 2149 O O . LYS A 1 279 ? 5.969 -14.086 7.535 1.00 98.00 279 LYS A O 1
ATOM 2154 N N . PRO A 1 280 ? 5.497 -12.407 6.110 1.00 97.81 280 PRO A N 1
ATOM 2155 C CA . PRO A 1 280 ? 4.101 -12.263 6.507 1.00 97.81 280 PRO A CA 1
ATOM 2156 C C . PRO A 1 280 ? 3.252 -13.442 6.019 1.00 97.81 280 PRO A C 1
ATOM 2158 O O . PRO A 1 280 ? 3.601 -14.135 5.060 1.00 97.81 280 PRO A O 1
ATOM 2161 N N . ASP A 1 281 ? 2.076 -13.600 6.620 1.00 98.12 281 ASP A N 1
ATOM 2162 C CA . ASP A 1 281 ? 1.001 -14.383 6.019 1.00 98.12 281 ASP A CA 1
ATOM 2163 C C . ASP A 1 281 ? 0.406 -13.601 4.839 1.00 98.12 281 ASP A C 1
ATOM 2165 O O . ASP A 1 281 ? -0.333 -12.631 5.017 1.00 98.12 281 ASP A O 1
ATOM 2169 N N . MET A 1 282 ? 0.744 -14.020 3.619 1.00 97.88 282 MET A N 1
ATOM 2170 C CA . MET A 1 282 ? 0.299 -13.348 2.397 1.00 97.88 282 MET A CA 1
ATOM 2171 C C . MET A 1 282 ? -1.216 -13.432 2.171 1.00 97.88 282 MET A C 1
ATOM 2173 O O . MET A 1 282 ? -1.738 -12.633 1.397 1.00 97.88 282 MET A O 1
ATOM 2177 N N . SER A 1 283 ? -1.937 -14.331 2.854 1.00 98.19 283 SER A N 1
ATOM 2178 C CA . SER A 1 283 ? -3.405 -14.378 2.782 1.00 98.19 283 SER A CA 1
ATOM 2179 C C . SER A 1 283 ? -4.075 -13.160 3.433 1.00 98.19 283 SER A C 1
ATOM 2181 O O . SER A 1 283 ? -5.223 -12.859 3.118 1.00 98.19 283 SER A O 1
ATOM 2183 N N . LYS A 1 284 ? -3.338 -12.424 4.278 1.00 98.62 284 LYS A N 1
ATOM 2184 C CA . LYS A 1 284 ? -3.774 -11.190 4.949 1.00 98.62 284 LYS A CA 1
ATOM 2185 C C . LYS A 1 284 ? -3.327 -9.910 4.233 1.00 98.62 284 LYS A C 1
ATOM 2187 O O . LYS A 1 284 ? -3.650 -8.815 4.688 1.00 98.62 284 LYS A O 1
ATOM 2192 N N . VAL A 1 285 ? -2.550 -10.026 3.152 1.00 98.81 285 VAL A N 1
ATOM 2193 C CA . VAL A 1 285 ? -1.895 -8.892 2.482 1.00 98.81 285 VAL A CA 1
ATOM 2194 C C . VAL A 1 285 ? -2.677 -8.462 1.241 1.00 98.81 285 VAL A C 1
ATOM 2196 O O . VAL A 1 285 ? -2.851 -9.248 0.302 1.00 98.81 285 VAL A O 1
ATOM 2199 N N . ASN A 1 286 ? -3.095 -7.193 1.211 1.00 98.81 286 ASN A N 1
ATOM 2200 C CA . ASN A 1 286 ? -3.809 -6.554 0.102 1.00 98.81 286 ASN A CA 1
ATOM 2201 C C . ASN A 1 286 ? -4.969 -7.432 -0.388 1.00 98.81 286 ASN A C 1
ATOM 2203 O O . ASN A 1 286 ? -5.019 -7.829 -1.558 1.00 98.81 286 ASN A O 1
ATOM 2207 N N . VAL A 1 287 ? -5.848 -7.861 0.523 1.00 98.81 287 VAL A N 1
ATOM 2208 C CA . VAL A 1 287 ? -6.844 -8.921 0.258 1.00 98.81 287 VAL A CA 1
ATOM 2209 C C . VAL A 1 287 ? -7.889 -8.523 -0.789 1.00 98.81 287 VAL A C 1
ATOM 2211 O O . VAL A 1 287 ? -8.504 -9.394 -1.406 1.00 98.81 287 VAL A O 1
ATOM 2214 N N . ASN A 1 288 ? -8.030 -7.220 -1.037 1.00 98.69 288 ASN A N 1
ATOM 2215 C CA . ASN A 1 288 ? -8.882 -6.634 -2.069 1.00 98.69 288 ASN A CA 1
ATOM 2216 C C . ASN A 1 288 ? -8.070 -6.111 -3.272 1.00 98.69 288 ASN A C 1
ATOM 2218 O O . ASN A 1 288 ? -8.565 -5.298 -4.041 1.00 98.69 288 ASN A O 1
ATOM 2222 N N . GLY A 1 289 ? -6.829 -6.578 -3.447 1.00 98.44 289 GLY A N 1
ATOM 2223 C CA . GLY A 1 289 ? -5.893 -6.056 -4.446 1.00 98.44 289 GLY A CA 1
ATOM 2224 C C . GLY A 1 289 ? -5.201 -4.780 -3.967 1.00 98.44 289 GLY A C 1
ATOM 2225 O O . GLY A 1 289 ? -5.541 -4.232 -2.921 1.00 98.44 289 GLY A O 1
ATOM 2226 N N . GLY A 1 290 ? -4.195 -4.328 -4.711 1.00 98.00 290 GLY A N 1
ATOM 2227 C CA . GLY A 1 290 ? -3.419 -3.137 -4.371 1.00 98.00 290 GLY A CA 1
ATOM 2228 C C . GLY A 1 290 ? -3.152 -2.250 -5.581 1.00 98.00 290 GLY A C 1
ATOM 2229 O O . GLY A 1 290 ? -3.848 -2.319 -6.592 1.00 98.00 290 GLY A O 1
ATOM 2230 N N . ALA A 1 291 ? -2.151 -1.379 -5.471 1.00 96.19 291 ALA A N 1
ATOM 2231 C CA . ALA A 1 291 ? -1.907 -0.300 -6.429 1.00 96.19 291 ALA A CA 1
ATOM 2232 C C . ALA A 1 291 ? -1.546 -0.755 -7.859 1.00 96.19 291 ALA A C 1
ATOM 2234 O O . ALA A 1 291 ? -1.699 0.035 -8.792 1.00 96.19 291 ALA A O 1
ATOM 2235 N N . ILE A 1 292 ? -1.115 -2.007 -8.064 1.00 98.44 292 ILE A N 1
ATOM 2236 C CA . ILE A 1 292 ? -0.941 -2.566 -9.417 1.00 98.44 292 ILE A CA 1
ATOM 2237 C C . ILE A 1 292 ? -2.286 -2.593 -10.155 1.00 98.44 292 ILE A C 1
ATOM 2239 O O . ILE A 1 292 ? -2.377 -2.163 -11.306 1.00 98.44 292 ILE A O 1
ATOM 2243 N N . ALA A 1 293 ? -3.344 -3.027 -9.469 1.00 98.12 293 ALA A N 1
ATOM 2244 C CA . ALA A 1 293 ? -4.687 -3.109 -10.029 1.00 98.12 293 ALA A CA 1
ATOM 2245 C C . ALA A 1 293 ? -5.505 -1.823 -9.842 1.00 98.12 293 ALA A C 1
ATOM 2247 O O . ALA A 1 293 ? -6.251 -1.430 -10.732 1.00 98.12 293 ALA A O 1
ATOM 2248 N N . LEU A 1 294 ? -5.372 -1.169 -8.688 1.00 96.31 294 LEU A N 1
ATOM 2249 C CA . LEU A 1 294 ? -6.226 -0.052 -8.266 1.00 96.31 294 LEU A CA 1
ATOM 2250 C C . LEU A 1 294 ? -5.629 1.323 -8.601 1.00 96.31 294 LEU A C 1
ATOM 2252 O O . LEU A 1 294 ? -6.310 2.335 -8.489 1.00 96.31 294 LEU A O 1
ATOM 2256 N N . GLY A 1 295 ? -4.364 1.370 -9.025 1.00 87.19 295 GLY A N 1
ATOM 2257 C CA . GLY A 1 295 ? -3.652 2.613 -9.306 1.00 87.19 295 GLY A CA 1
ATOM 2258 C C . GLY A 1 295 ? -2.948 3.222 -8.096 1.00 87.19 295 GLY A C 1
ATOM 2259 O O . GLY A 1 295 ? -3.151 2.830 -6.944 1.00 87.19 295 GLY A O 1
ATOM 2260 N N . HIS A 1 296 ? -2.074 4.190 -8.374 1.00 81.81 296 HIS A N 1
ATOM 2261 C CA . HIS A 1 296 ? -1.263 4.875 -7.374 1.00 81.81 296 HIS A CA 1
ATOM 2262 C C . HIS A 1 296 ? -1.324 6.405 -7.527 1.00 81.81 296 HIS A C 1
ATOM 2264 O O . HIS A 1 296 ? -0.348 7.026 -7.961 1.00 81.81 296 HIS A O 1
ATOM 2270 N N . PRO A 1 297 ? -2.430 7.062 -7.122 1.00 74.88 297 PRO A N 1
ATOM 2271 C CA . PRO A 1 297 ? -2.451 8.514 -7.003 1.00 74.88 297 PRO A CA 1
ATOM 2272 C C . PRO A 1 297 ? -1.547 8.909 -5.827 1.00 74.88 297 PRO A C 1
ATOM 2274 O O . PRO A 1 297 ? -1.942 8.782 -4.663 1.00 74.88 297 PRO A O 1
ATOM 2277 N N . LEU A 1 298 ? -0.310 9.328 -6.123 1.00 65.38 298 LEU A N 1
ATOM 2278 C CA . LEU A 1 298 ? 0.798 9.461 -5.158 1.00 65.38 298 LEU A CA 1
ATOM 2279 C C . LEU A 1 298 ? 0.372 10.114 -3.836 1.00 65.38 298 LEU A C 1
ATOM 2281 O O . LEU A 1 298 ? 0.534 9.531 -2.763 1.00 65.38 298 LEU A O 1
ATOM 2285 N N . GLY A 1 299 ? -0.237 11.298 -3.926 1.00 60.62 299 GLY A N 1
ATOM 2286 C CA . GLY A 1 299 ? -0.666 12.070 -2.763 1.00 60.62 299 GLY A CA 1
ATOM 2287 C C . GLY A 1 299 ? -1.842 11.459 -2.000 1.00 60.62 299 GLY A C 1
ATOM 2288 O O . GLY A 1 299 ? -1.946 11.6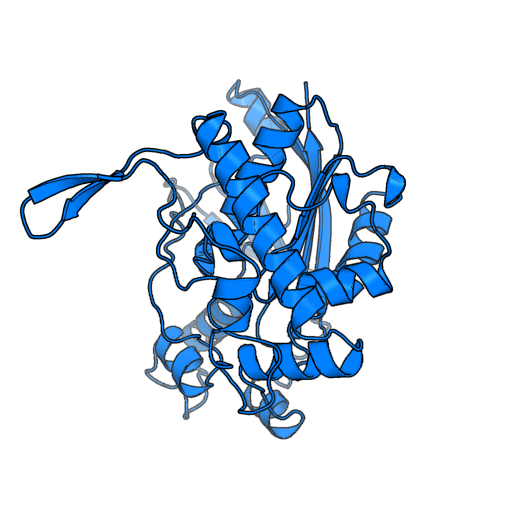88 -0.807 1.00 60.62 299 GLY A O 1
ATOM 2289 N N . ALA A 1 300 ? -2.710 10.670 -2.639 1.00 69.94 300 ALA A N 1
ATOM 2290 C CA . ALA A 1 300 ? -3.935 10.139 -2.029 1.00 69.94 300 ALA A CA 1
ATOM 2291 C C . ALA A 1 300 ? -3.798 8.699 -1.512 1.00 69.94 300 ALA A C 1
ATOM 2293 O O . ALA A 1 300 ? -4.568 8.269 -0.651 1.00 69.94 300 ALA A O 1
ATOM 2294 N N . THR A 1 301 ? -2.803 7.956 -2.000 1.00 75.94 301 THR A N 1
ATOM 2295 C CA . THR A 1 301 ? -2.667 6.513 -1.747 1.00 75.94 301 THR A CA 1
ATOM 2296 C C . THR A 1 301 ? -2.613 6.180 -0.260 1.00 75.94 301 THR A C 1
ATOM 2298 O O . THR A 1 301 ? -3.241 5.221 0.176 1.00 75.94 301 THR A O 1
ATOM 2301 N N . GLY A 1 302 ? -1.945 7.007 0.549 1.00 77.06 302 GLY A N 1
ATOM 2302 C CA . GLY A 1 302 ? -1.889 6.797 1.995 1.00 77.06 302 GLY A CA 1
ATOM 2303 C C . GLY A 1 302 ? -3.264 6.777 2.676 1.00 77.06 302 GLY A C 1
ATOM 2304 O O . GLY A 1 302 ? -3.435 6.028 3.633 1.00 77.06 302 GLY A O 1
ATOM 2305 N N . ALA A 1 303 ? -4.242 7.560 2.203 1.00 77.44 303 ALA A N 1
ATOM 2306 C CA . ALA A 1 303 ? -5.603 7.566 2.763 1.00 77.44 303 ALA A CA 1
ATOM 2307 C C . ALA A 1 303 ? -6.417 6.457 2.137 1.00 77.44 303 ALA A C 1
ATOM 2309 O O . ALA A 1 303 ? -7.146 5.797 2.856 1.00 77.44 303 ALA A O 1
ATOM 2310 N N . ARG A 1 304 ? -6.263 6.226 0.831 1.00 86.12 304 ARG A N 1
ATOM 2311 C CA . ARG A 1 304 ? -6.959 5.148 0.129 1.00 86.12 304 ARG A CA 1
ATOM 2312 C C . ARG A 1 304 ? -6.678 3.792 0.775 1.00 86.12 304 ARG A C 1
ATOM 2314 O O . ARG A 1 304 ? -7.618 3.095 1.124 1.00 86.12 304 ARG A O 1
ATOM 2321 N N . LEU A 1 305 ? -5.406 3.465 1.034 1.00 86.12 305 LEU A N 1
ATOM 2322 C CA . LEU A 1 305 ? -5.042 2.240 1.758 1.00 86.12 305 LEU A CA 1
ATOM 2323 C C . LEU A 1 305 ? -5.649 2.197 3.167 1.00 86.12 305 LEU A C 1
ATOM 2325 O O . LEU A 1 305 ? -6.145 1.154 3.571 1.00 86.12 305 LEU A O 1
ATOM 2329 N N . MET A 1 306 ? -5.656 3.315 3.902 1.00 91.94 306 MET A N 1
ATOM 2330 C CA . MET A 1 306 ? -6.227 3.362 5.254 1.00 91.94 306 MET A CA 1
ATO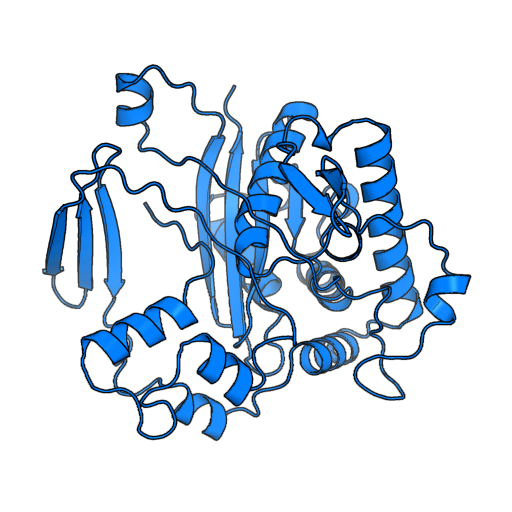M 2331 C C . MET A 1 306 ? -7.739 3.131 5.229 1.00 91.94 306 MET A C 1
ATOM 2333 O O . MET A 1 306 ? -8.272 2.412 6.073 1.00 91.94 306 MET A O 1
ATOM 2337 N N . THR A 1 307 ? -8.424 3.734 4.257 1.00 90.19 307 THR A N 1
ATOM 2338 C CA . THR A 1 307 ? -9.854 3.553 4.031 1.00 90.19 307 THR A CA 1
ATOM 2339 C C . THR A 1 307 ? -10.150 2.087 3.739 1.00 90.19 307 THR A C 1
ATOM 2341 O O . THR A 1 307 ? -10.917 1.483 4.486 1.00 90.19 307 THR A O 1
ATOM 2344 N N . THR A 1 308 ? -9.476 1.482 2.757 1.00 97.38 308 THR A N 1
ATOM 2345 C CA . THR A 1 308 ? -9.676 0.065 2.423 1.00 97.38 308 THR A CA 1
ATOM 2346 C C . THR A 1 308 ? -9.345 -0.860 3.591 1.00 97.38 308 THR A C 1
ATOM 2348 O O . THR A 1 308 ? -10.123 -1.762 3.897 1.00 97.38 308 THR A O 1
ATOM 2351 N N . LEU A 1 309 ? -8.244 -0.610 4.308 1.00 98.00 309 LEU A N 1
ATOM 2352 C CA . LEU A 1 309 ? -7.849 -1.388 5.483 1.00 98.00 309 LEU A CA 1
ATOM 2353 C C . LEU A 1 309 ? -8.946 -1.387 6.553 1.00 98.00 309 LEU A C 1
ATOM 2355 O O . LEU A 1 309 ? -9.321 -2.442 7.059 1.00 98.00 309 LEU A O 1
ATOM 2359 N N . LEU A 1 310 ? -9.469 -0.209 6.902 1.00 97.75 310 LEU A N 1
ATOM 2360 C CA . LEU A 1 310 ? -10.504 -0.079 7.926 1.00 97.75 310 LEU A CA 1
ATOM 2361 C C . LEU A 1 310 ? -11.827 -0.715 7.486 1.00 97.75 310 LEU A C 1
ATOM 2363 O O . LEU A 1 310 ? -12.451 -1.433 8.267 1.00 97.75 310 LEU A O 1
ATOM 2367 N N . HIS A 1 311 ? -12.252 -0.474 6.246 1.00 98.50 311 HIS A N 1
ATOM 2368 C CA . HIS A 1 311 ? -13.480 -1.057 5.710 1.00 98.50 311 HIS A CA 1
ATOM 2369 C C . HIS A 1 311 ? -13.411 -2.588 5.674 1.00 98.50 311 HIS A C 1
ATOM 2371 O O . HIS A 1 311 ? -14.385 -3.256 6.027 1.00 98.50 311 HIS A O 1
ATOM 2377 N N . GLU A 1 312 ? -12.256 -3.151 5.329 1.00 98.62 312 GLU A N 1
ATOM 2378 C CA . GLU A 1 312 ? -12.065 -4.597 5.292 1.00 98.62 312 GLU A CA 1
ATOM 2379 C C . GLU A 1 312 ? -11.943 -5.214 6.697 1.00 98.62 312 GLU A C 1
ATOM 2381 O O . GLU A 1 312 ? -12.492 -6.294 6.930 1.00 98.62 312 GLU A O 1
ATOM 2386 N N . LEU A 1 313 ? -11.322 -4.529 7.669 1.00 98.62 313 LEU A N 1
ATOM 2387 C CA . LEU A 1 313 ? -11.356 -4.952 9.080 1.00 98.62 313 LEU A CA 1
ATOM 2388 C C . LEU A 1 313 ? -12.797 -5.026 9.597 1.00 98.62 313 LEU A C 1
ATOM 2390 O O . LEU A 1 313 ? -13.172 -5.996 10.248 1.00 98.62 313 LEU A O 1
ATOM 2394 N N . GLU A 1 314 ? -13.628 -4.028 9.286 1.00 98.19 314 GLU A N 1
ATOM 2395 C CA . GLU A 1 314 ? -15.047 -4.035 9.661 1.00 98.19 314 GLU A CA 1
ATOM 2396 C C . GLU A 1 314 ? -15.822 -5.166 8.984 1.00 98.19 314 GLU A C 1
ATOM 2398 O O . GLU A 1 314 ? -16.636 -5.821 9.630 1.00 98.19 314 GLU A O 1
ATOM 2403 N N . ARG A 1 315 ? -15.563 -5.419 7.696 1.00 97.94 315 ARG A N 1
ATOM 2404 C CA . ARG A 1 315 ? -16.232 -6.481 6.933 1.00 97.94 315 ARG A CA 1
ATOM 2405 C C . ARG A 1 315 ? -15.892 -7.876 7.462 1.00 97.94 315 ARG A C 1
ATOM 2407 O O . ARG A 1 315 ? -16.745 -8.758 7.464 1.00 97.94 315 ARG A O 1
ATOM 2414 N N . THR A 1 316 ? -14.642 -8.082 7.868 1.00 97.56 316 THR A N 1
ATOM 2415 C CA . THR A 1 316 ? -14.113 -9.383 8.312 1.00 97.56 316 THR A CA 1
ATOM 2416 C C . THR A 1 316 ? -14.206 -9.599 9.822 1.00 97.56 316 THR A C 1
ATOM 2418 O O . THR A 1 316 ? -14.001 -10.717 10.289 1.00 97.56 316 THR A O 1
ATOM 2421 N N . GLY A 1 317 ? -14.500 -8.550 10.595 1.00 97.81 317 GLY A N 1
ATOM 2422 C CA . GLY A 1 317 ? -14.456 -8.577 12.057 1.00 97.81 317 GLY A CA 1
ATOM 2423 C C . GLY A 1 317 ? -13.038 -8.523 12.642 1.00 97.81 317 GLY A C 1
ATOM 2424 O O . GLY A 1 317 ? -12.893 -8.616 13.862 1.00 97.81 317 GLY A O 1
ATOM 2425 N N . GLY A 1 318 ? -12.005 -8.342 11.808 1.00 98.06 318 GLY A N 1
ATOM 2426 C CA . GLY A 1 318 ? -10.610 -8.219 12.234 1.00 98.06 318 GLY A CA 1
ATOM 2427 C C . GLY A 1 318 ? -10.388 -7.042 13.187 1.00 98.06 318 GLY A C 1
ATOM 2428 O O . GLY A 1 318 ? -11.123 -6.051 13.169 1.00 98.06 318 GLY A O 1
ATOM 2429 N N . ARG A 1 319 ? -9.368 -7.145 14.038 1.00 98.50 319 ARG A N 1
ATOM 2430 C CA . ARG A 1 319 ? -9.060 -6.165 15.081 1.00 98.50 319 ARG A CA 1
ATOM 2431 C C . ARG A 1 319 ? -7.889 -5.272 14.705 1.00 98.50 319 ARG A C 1
ATOM 2433 O O . ARG A 1 319 ? -8.023 -4.056 14.811 1.00 98.50 319 ARG A O 1
ATOM 2440 N N . TYR A 1 320 ? -6.760 -5.833 14.280 1.00 98.81 320 TYR A N 1
ATOM 2441 C CA . TYR A 1 320 ? -5.542 -5.057 14.030 1.00 98.81 320 TYR A CA 1
ATOM 2442 C C . TYR A 1 320 ? -5.193 -4.996 12.545 1.00 98.81 320 TYR A C 1
ATOM 2444 O O . TYR A 1 320 ? -4.999 -6.020 11.893 1.00 98.81 320 TYR A O 1
ATOM 2452 N N . GLY A 1 321 ? -5.059 -3.779 12.020 1.00 98.69 321 GLY A N 1
ATOM 2453 C CA . GLY A 1 321 ? -4.627 -3.528 10.647 1.00 98.69 321 GLY A CA 1
ATOM 2454 C C . GLY A 1 321 ? -3.282 -2.826 10.595 1.00 98.69 321 GLY A C 1
ATOM 2455 O O . GLY A 1 321 ? -3.035 -1.916 11.387 1.00 98.69 321 GLY A O 1
ATOM 2456 N N . MET A 1 322 ? -2.432 -3.192 9.637 1.00 98.62 322 MET A N 1
ATOM 2457 C CA . MET A 1 322 ? -1.150 -2.530 9.391 1.00 98.62 322 MET A CA 1
ATOM 2458 C C . MET A 1 322 ? -1.082 -1.964 7.973 1.00 98.62 322 MET A C 1
ATOM 2460 O O . MET A 1 322 ? -1.219 -2.691 6.999 1.00 98.62 322 MET A O 1
ATOM 2464 N N . GLN A 1 323 ? -0.792 -0.672 7.855 1.00 97.00 323 GLN A N 1
ATOM 2465 C CA . GLN A 1 323 ? -0.513 -0.009 6.586 1.00 97.00 323 GLN A CA 1
ATOM 2466 C C . GLN A 1 323 ? 0.983 0.268 6.436 1.00 97.00 323 GLN A C 1
ATOM 2468 O O . GLN A 1 323 ? 1.606 0.814 7.352 1.00 97.00 323 GLN A O 1
ATOM 2473 N N . LEU A 1 324 ? 1.541 -0.027 5.262 1.00 92.75 324 LEU A N 1
ATOM 2474 C CA . LEU A 1 324 ? 2.942 0.177 4.903 1.00 92.75 324 LEU A CA 1
ATOM 2475 C C . LEU A 1 324 ? 3.066 0.937 3.575 1.00 92.75 324 LEU A C 1
ATOM 2477 O O . LEU A 1 324 ? 2.462 0.569 2.571 1.00 92.75 324 LEU A O 1
ATOM 2481 N N . MET A 1 325 ? 3.912 1.968 3.556 1.00 81.94 325 MET A N 1
ATOM 2482 C CA . MET A 1 325 ? 4.244 2.725 2.344 1.00 81.94 325 MET A CA 1
ATOM 2483 C C . MET A 1 325 ? 5.755 2.830 2.169 1.00 81.94 325 MET A C 1
ATOM 2485 O O . MET A 1 325 ? 6.480 3.170 3.111 1.00 81.94 325 MET A O 1
ATOM 2489 N N . CYS A 1 326 ? 6.208 2.617 0.937 1.00 82.25 326 CYS A N 1
ATOM 2490 C CA . CYS A 1 326 ? 7.463 3.161 0.441 1.00 82.25 326 CYS A CA 1
ATOM 2491 C C . CYS A 1 326 ? 7.303 4.645 0.087 1.00 82.25 326 CYS A C 1
ATOM 2493 O O . CYS A 1 326 ? 6.205 5.102 -0.237 1.00 82.25 326 CYS A O 1
ATOM 2495 N N . CYS A 1 327 ? 8.394 5.401 0.129 1.00 70.56 327 CYS A N 1
ATOM 2496 C CA . CYS A 1 327 ? 8.405 6.812 -0.231 1.00 70.56 327 CYS A CA 1
ATOM 2497 C C . CYS A 1 327 ? 9.698 7.141 -0.986 1.00 70.56 327 CYS A C 1
ATOM 2499 O O . CYS A 1 327 ? 10.789 6.753 -0.556 1.00 70.56 327 CYS A O 1
ATOM 2501 N N . GLY A 1 328 ? 9.568 7.884 -2.089 1.00 65.81 328 GLY A N 1
ATOM 2502 C CA . GLY A 1 328 ? 10.710 8.361 -2.866 1.00 65.81 328 GLY A CA 1
ATOM 2503 C C . GLY A 1 328 ? 11.730 9.106 -1.997 1.00 65.81 328 GLY A C 1
ATOM 2504 O O . GLY A 1 328 ? 11.377 9.734 -0.995 1.00 65.81 328 GLY A O 1
ATOM 2505 N N . GLY A 1 329 ? 13.010 8.997 -2.355 1.00 64.62 329 GLY A N 1
ATOM 2506 C CA . GLY A 1 329 ? 14.107 9.603 -1.590 1.00 64.62 329 GLY A CA 1
ATOM 2507 C C . GLY A 1 329 ? 14.574 8.797 -0.370 1.00 64.62 329 GLY A C 1
ATOM 2508 O O . GLY A 1 329 ? 15.336 9.315 0.443 1.00 64.62 329 GLY A O 1
ATOM 2509 N N . GLY A 1 330 ? 14.147 7.538 -0.240 1.00 71.00 330 GLY A N 1
ATOM 2510 C CA . GLY A 1 330 ? 14.671 6.602 0.756 1.00 71.00 330 GLY A CA 1
ATOM 2511 C C . GLY A 1 330 ? 13.960 6.715 2.091 1.00 71.00 330 GLY A C 1
ATOM 2512 O O . GLY A 1 330 ? 14.591 6.940 3.122 1.00 71.00 330 GLY A O 1
ATOM 2513 N N . LEU A 1 331 ? 12.633 6.603 2.082 1.00 74.56 331 LEU A N 1
ATOM 2514 C CA . LEU A 1 331 ? 11.808 6.707 3.278 1.00 74.56 331 LEU A CA 1
ATOM 2515 C C . LEU A 1 331 ? 10.757 5.596 3.316 1.00 74.56 331 LEU A C 1
ATOM 2517 O O . LEU A 1 331 ? 10.325 5.069 2.294 1.00 74.56 331 LEU A O 1
ATOM 2521 N N . GLY A 1 332 ? 10.301 5.269 4.522 1.00 75.56 332 GLY A N 1
ATOM 2522 C CA . GLY A 1 332 ? 9.174 4.366 4.730 1.00 75.56 332 GLY A CA 1
ATOM 2523 C C . GLY A 1 332 ? 8.272 4.842 5.853 1.00 75.56 332 GLY A C 1
ATOM 2524 O O . GLY A 1 332 ? 8.755 5.375 6.858 1.00 75.56 332 GLY A O 1
ATOM 2525 N N . THR A 1 333 ? 6.969 4.623 5.706 1.00 82.06 333 THR A N 1
ATOM 2526 C CA . THR A 1 333 ? 5.991 4.861 6.774 1.00 82.06 333 THR A CA 1
ATOM 2527 C C . THR A 1 333 ? 5.237 3.586 7.096 1.00 82.06 333 THR A C 1
ATOM 2529 O O . THR A 1 333 ? 4.899 2.822 6.193 1.00 82.06 333 THR A O 1
ATOM 2532 N N . ALA A 1 334 ? 4.922 3.402 8.371 1.00 84.50 334 ALA A N 1
ATOM 2533 C CA . ALA A 1 334 ? 4.070 2.329 8.842 1.00 84.50 334 ALA A CA 1
ATOM 2534 C C . ALA A 1 334 ? 3.083 2.855 9.885 1.00 84.50 334 ALA A C 1
ATOM 2536 O O . ALA A 1 334 ? 3.477 3.625 10.766 1.00 84.50 334 ALA A O 1
ATOM 2537 N N . THR A 1 335 ? 1.826 2.430 9.800 1.00 87.62 335 THR A N 1
ATOM 2538 C CA . THR A 1 335 ? 0.769 2.759 10.766 1.00 87.62 335 THR A CA 1
ATOM 2539 C C . THR A 1 335 ? 0.020 1.486 11.136 1.00 87.62 335 THR A C 1
ATOM 2541 O O . THR A 1 335 ? -0.334 0.719 10.249 1.00 87.62 335 THR A O 1
ATOM 2544 N N . ILE A 1 336 ? -0.229 1.269 12.425 1.00 94.12 336 ILE A N 1
ATOM 2545 C CA . ILE A 1 336 ? -1.109 0.213 12.923 1.00 94.12 336 ILE A CA 1
ATOM 2546 C C . ILE A 1 336 ? -2.347 0.859 13.537 1.00 94.12 336 ILE A C 1
ATOM 2548 O O . ILE A 1 336 ? -2.233 1.761 14.379 1.00 94.12 336 ILE A O 1
ATOM 2552 N N . ILE A 1 337 ? -3.511 0.369 13.124 1.00 94.75 337 ILE A N 1
ATOM 2553 C CA . ILE A 1 337 ? -4.806 0.712 13.701 1.00 94.75 337 ILE A CA 1
ATOM 2554 C C . ILE A 1 337 ? -5.407 -0.486 14.431 1.00 94.75 337 ILE A C 1
ATOM 2556 O O . ILE A 1 337 ? -5.172 -1.637 14.071 1.00 94.75 337 ILE A O 1
ATOM 2560 N N . GLU A 1 338 ? -6.208 -0.193 15.444 1.00 98.12 338 GLU A N 1
ATOM 2561 C CA . GLU A 1 338 ? -7.121 -1.136 16.076 1.00 98.12 338 GLU A CA 1
ATOM 2562 C C . GLU A 1 338 ? -8.554 -0.707 15.770 1.00 98.12 338 GLU A C 1
ATOM 2564 O O . GLU A 1 338 ? -8.942 0.415 16.111 1.00 98.12 338 GLU A O 1
ATOM 2569 N N . ARG A 1 339 ? -9.323 -1.585 15.124 1.00 97.88 339 ARG A N 1
ATOM 2570 C CA . ARG A 1 339 ? -10.759 -1.409 14.904 1.00 97.88 339 ARG A CA 1
ATOM 2571 C C . ARG A 1 339 ? -11.477 -1.397 16.254 1.00 97.88 339 ARG A C 1
ATOM 2573 O O . ARG A 1 339 ? -11.194 -2.224 17.119 1.00 97.88 339 ARG A O 1
ATOM 2580 N N . LEU A 1 340 ? -12.397 -0.454 16.417 1.00 93.75 340 LEU A N 1
ATOM 2581 C CA . LEU A 1 340 ? -13.292 -0.362 17.568 1.00 93.75 340 LEU A CA 1
ATOM 2582 C C . LEU A 1 340 ? -14.662 -0.948 17.195 1.00 93.75 340 LEU A C 1
ATOM 2584 O O . LEU A 1 340 ? -15.004 -1.034 16.012 1.00 93.75 340 LEU A O 1
ATOM 2588 N N . ASP A 1 341 ? -15.421 -1.383 18.196 1.00 79.81 341 ASP A N 1
ATOM 2589 C CA . ASP A 1 341 ? -16.758 -1.963 18.006 1.00 79.81 341 ASP A CA 1
ATOM 2590 C C . ASP A 1 341 ? -17.862 -0.905 17.860 1.00 79.81 341 ASP A C 1
ATOM 2592 O O . ASP A 1 341 ? -17.803 0.189 18.467 1.00 79.81 341 ASP A O 1
#

Secondary structure (DSSP, 8-state):
-----S-HHHHHHHHHHHHT---GGGTT--HHHHHHHTT-S-S-----------S--EEEEEEETTEEEEEEEETTEEEEEEEE--S-TTT--HHHHHHHS----HHHHHHHHHHHHT--HHHHHHHHHHHHHHHHHHHHTTTTTTTPPPEEEEETTEEEEE-S-TT-----HHHHHHSPPSSSTT-S--TTTBPPP-----------HHHHHHTTPPP-EEEEEEEEEE--STTGGGHHHHHHHHHHHHHT--GGG-SEEEE--SBTHHHHHHHHHH---GGGBSTT--HHHH---TTTHHHHHHHHHHHHHHHHT--EEEEEEEETTTEEEEEEEEE--